Protein AF-A0A0C9ZRQ5-F1 (afdb_monomer)

Structure (mmCIF, N/CA/C/O backbone):
data_AF-A0A0C9ZRQ5-F1
#
_entry.id   AF-A0A0C9ZRQ5-F1
#
loop_
_atom_site.group_PDB
_atom_site.id
_atom_site.type_symbol
_atom_site.label_atom_id
_atom_site.label_alt_id
_atom_site.label_comp_id
_atom_site.label_asym_id
_atom_site.label_entity_id
_atom_site.label_seq_id
_atom_site.pdbx_PDB_ins_code
_atom_site.Cartn_x
_atom_site.Cartn_y
_atom_site.Cartn_z
_atom_site.occupancy
_atom_site.B_iso_or_equiv
_atom_site.auth_seq_id
_atom_site.auth_comp_id
_atom_site.auth_asym_id
_atom_site.auth_atom_id
_atom_site.pdbx_PDB_model_num
ATOM 1 N N . GLU A 1 1 ? -41.579 -5.085 24.859 1.00 66.56 1 GLU A N 1
ATOM 2 C CA . GLU A 1 1 ? -40.722 -4.970 26.060 1.00 66.56 1 GLU A CA 1
ATOM 3 C C . GLU A 1 1 ? -39.412 -5.736 25.917 1.00 66.56 1 GLU A C 1
ATOM 5 O O . GLU A 1 1 ? -38.384 -5.080 25.943 1.00 66.56 1 GLU A O 1
ATOM 10 N N . LEU A 1 2 ? -39.428 -7.040 25.609 1.00 80.62 2 LEU A N 1
ATOM 11 C CA . LEU A 1 2 ? -38.214 -7.874 25.471 1.00 80.62 2 LEU A CA 1
ATOM 12 C C . LEU A 1 2 ? -37.109 -7.307 24.556 1.00 80.62 2 LEU A C 1
ATOM 14 O O . LEU A 1 2 ? -35.935 -7.373 24.897 1.00 80.62 2 LEU A O 1
ATOM 18 N N . ILE A 1 3 ? -37.466 -6.707 23.413 1.00 82.25 3 ILE A N 1
ATOM 19 C CA . ILE A 1 3 ? -36.484 -6.096 22.498 1.00 82.25 3 ILE A CA 1
ATOM 20 C C . ILE A 1 3 ? -35.810 -4.875 23.141 1.00 82.25 3 ILE A C 1
ATOM 22 O O . ILE A 1 3 ? -34.597 -4.731 23.061 1.00 82.25 3 ILE A O 1
ATOM 26 N N . LEU A 1 4 ? -36.576 -4.001 23.799 1.00 85.06 4 LEU A N 1
ATOM 27 C CA . LEU A 1 4 ? -36.030 -2.792 24.427 1.00 85.06 4 LEU A CA 1
ATOM 28 C C . LEU A 1 4 ? -35.112 -3.134 25.602 1.00 85.06 4 LEU A C 1
ATOM 30 O O . LEU A 1 4 ? -34.125 -2.441 25.824 1.00 85.06 4 LEU A O 1
ATOM 34 N N . GLU A 1 5 ? -35.436 -4.195 26.334 1.00 90.06 5 GLU A N 1
ATOM 35 C CA . GLU A 1 5 ? -34.638 -4.698 27.449 1.00 90.06 5 GLU A CA 1
ATOM 36 C C . GLU A 1 5 ? -33.328 -5.323 26.950 1.00 90.06 5 GLU A C 1
ATOM 38 O O . GLU A 1 5 ? -32.257 -4.918 27.397 1.00 90.06 5 GLU A O 1
ATOM 43 N N . ALA A 1 6 ? -33.394 -6.161 25.907 1.00 85.81 6 ALA A N 1
ATOM 44 C CA . ALA A 1 6 ? -32.213 -6.707 25.236 1.00 85.81 6 ALA A CA 1
ATOM 45 C C . ALA A 1 6 ? -31.284 -5.609 24.683 1.00 85.81 6 ALA A C 1
ATOM 47 O O . ALA A 1 6 ? -30.071 -5.665 24.874 1.00 85.81 6 ALA A O 1
ATOM 48 N N . TRP A 1 7 ? -31.840 -4.571 24.049 1.00 86.12 7 TRP A N 1
ATOM 49 C CA . TRP A 1 7 ? -31.060 -3.419 23.581 1.00 86.12 7 TRP A CA 1
ATOM 50 C C . TRP A 1 7 ? -30.435 -2.629 24.732 1.00 86.12 7 TRP A C 1
ATOM 52 O O . TRP A 1 7 ? -29.298 -2.172 24.622 1.00 86.12 7 TRP A O 1
ATOM 62 N N . ARG A 1 8 ? -31.156 -2.455 25.844 1.00 84.62 8 ARG A N 1
ATOM 63 C CA . ARG A 1 8 ? -30.655 -1.726 27.014 1.00 84.62 8 ARG A CA 1
ATOM 64 C C . ARG A 1 8 ? -29.496 -2.475 27.677 1.00 84.62 8 ARG A C 1
ATOM 66 O O . ARG A 1 8 ? -28.509 -1.837 28.040 1.00 84.62 8 ARG A O 1
ATOM 73 N N . ASP A 1 9 ? -29.581 -3.799 27.772 1.00 86.19 9 ASP A N 1
ATOM 74 C CA . ASP A 1 9 ? -28.480 -4.640 28.245 1.00 86.19 9 ASP A CA 1
ATOM 75 C C . ASP A 1 9 ? -27.285 -4.624 27.292 1.00 86.19 9 ASP A C 1
ATOM 77 O O . ASP A 1 9 ? -26.154 -4.440 27.746 1.00 86.19 9 ASP A O 1
ATOM 81 N N . TYR A 1 10 ? -27.525 -4.711 25.982 1.00 80.44 10 TYR A N 1
ATOM 82 C CA . TYR A 1 10 ? -26.474 -4.591 24.971 1.00 80.44 10 TYR A CA 1
ATOM 83 C C . TYR A 1 10 ? -25.722 -3.259 25.089 1.00 80.44 10 TYR A C 1
ATOM 85 O O . TYR A 1 10 ? -24.499 -3.250 25.197 1.00 80.44 10 TYR A O 1
ATOM 93 N N . PHE A 1 11 ? -26.434 -2.128 25.159 1.00 77.94 11 PHE A N 1
ATOM 94 C CA . PHE A 1 11 ? -25.800 -0.813 25.305 1.00 77.94 11 PHE A CA 1
ATOM 95 C C . PHE A 1 11 ? -25.091 -0.626 26.648 1.00 77.94 11 PHE A C 1
ATOM 97 O O . PHE A 1 11 ? -24.111 0.115 26.714 1.00 77.94 11 PHE A O 1
ATOM 104 N N . ARG A 1 12 ? -25.557 -1.272 27.723 1.00 81.56 12 ARG A N 1
ATOM 105 C CA . ARG A 1 12 ? -24.873 -1.245 29.023 1.00 81.56 12 ARG A CA 1
ATOM 106 C C . ARG A 1 12 ? -23.519 -1.948 28.945 1.00 81.56 12 ARG A C 1
ATOM 108 O O . ARG A 1 12 ? -22.540 -1.378 29.417 1.00 81.56 12 ARG A O 1
ATOM 115 N N . ILE A 1 13 ? -23.478 -3.135 28.339 1.00 78.12 13 ILE A N 1
ATOM 116 C CA . ILE A 1 13 ? -22.241 -3.891 28.098 1.00 78.12 13 ILE A CA 1
ATOM 117 C C . ILE A 1 13 ? -21.326 -3.085 27.173 1.00 78.12 13 ILE A C 1
ATOM 119 O O . ILE A 1 13 ? -20.204 -2.773 27.550 1.00 78.12 13 ILE A O 1
ATOM 123 N N . LEU A 1 14 ? -21.853 -2.607 26.043 1.00 70.94 14 LEU A N 1
ATOM 124 C CA . LEU A 1 14 ? -21.102 -1.802 25.081 1.00 70.94 14 LEU A CA 1
ATOM 125 C C . LEU A 1 14 ? -20.505 -0.536 25.715 1.00 70.94 14 LEU A C 1
ATOM 127 O O . LEU A 1 14 ? -19.381 -0.164 25.410 1.00 70.94 14 LEU A O 1
ATOM 131 N N . LYS A 1 15 ? -21.225 0.135 26.622 1.00 75.12 15 LYS A N 1
ATOM 132 C CA . LYS A 1 15 ? -20.710 1.315 27.334 1.00 75.12 15 LYS A CA 1
ATOM 133 C C . LYS A 1 15 ? -19.571 0.970 28.298 1.00 75.12 15 LYS A C 1
ATOM 135 O O . LYS A 1 15 ? -18.697 1.808 28.501 1.00 75.12 15 LYS A O 1
ATOM 140 N N . GLN A 1 16 ? -19.600 -0.213 28.911 1.00 71.81 16 GLN A N 1
ATOM 141 C CA . GLN A 1 16 ? -18.498 -0.700 29.744 1.00 71.81 16 GLN A CA 1
ATOM 142 C C . GLN A 1 16 ? -17.292 -1.081 28.881 1.00 71.81 16 GLN A C 1
ATOM 144 O O . GLN A 1 16 ? -16.184 -0.653 29.187 1.00 71.81 16 GLN A O 1
ATOM 149 N N . ASP A 1 17 ? -17.520 -1.784 27.773 1.00 67.69 17 ASP A N 1
ATOM 150 C CA . ASP A 1 17 ? -16.466 -2.192 26.839 1.00 67.69 17 ASP A CA 1
ATOM 151 C C . ASP A 1 17 ? -15.799 -0.977 26.166 1.00 67.69 17 ASP A C 1
ATOM 153 O O . ASP A 1 17 ? -14.586 -0.937 25.998 1.00 67.69 17 ASP A O 1
ATOM 157 N N . LEU A 1 18 ? -16.569 0.072 25.858 1.00 70.31 18 LEU A N 1
ATOM 158 C CA . LEU A 1 18 ? -16.079 1.316 25.252 1.00 70.31 18 LEU A CA 1
ATOM 159 C C . LEU A 1 18 ? -15.652 2.383 26.274 1.00 70.31 18 LEU A C 1
ATOM 161 O O . LEU A 1 18 ? -15.434 3.532 25.886 1.00 70.31 18 LEU A O 1
ATOM 165 N N . ALA A 1 19 ? -15.540 2.055 27.565 1.00 75.19 19 ALA A N 1
ATOM 166 C CA . ALA A 1 19 ? -15.279 3.048 28.614 1.00 75.19 19 ALA A CA 1
ATOM 167 C C . ALA A 1 19 ? -13.954 3.809 28.417 1.00 75.19 19 ALA A C 1
ATOM 169 O O . ALA A 1 19 ? -13.851 4.974 28.798 1.00 75.19 19 ALA A O 1
ATOM 170 N N . VAL A 1 20 ? -12.960 3.154 27.812 1.00 84.12 20 VAL A N 1
ATOM 171 C CA . VAL A 1 20 ? -11.629 3.723 27.541 1.00 84.12 20 VAL A CA 1
ATOM 172 C C . VAL A 1 20 ? -11.527 4.260 26.107 1.00 84.12 20 VAL A C 1
ATOM 174 O O . VAL A 1 20 ? -10.811 5.228 25.856 1.00 84.12 20 VAL A O 1
ATOM 177 N N . GLY A 1 21 ? -12.293 3.685 25.176 1.00 87.94 21 GLY A N 1
ATOM 178 C CA . GLY A 1 21 ? -12.279 4.053 23.763 1.00 87.94 21 GLY A CA 1
ATOM 179 C C . GLY A 1 21 ? -11.066 3.511 23.001 1.00 87.94 21 GLY A C 1
ATOM 180 O O . GLY A 1 21 ? -10.373 2.608 23.461 1.00 87.94 21 GLY A O 1
ATOM 181 N N . HIS A 1 22 ? -10.838 4.060 21.807 1.00 91.12 22 HIS A N 1
ATOM 182 C CA . HIS A 1 22 ? -9.789 3.625 20.884 1.00 91.12 22 HIS A CA 1
ATOM 183 C C . HIS A 1 22 ? -8.686 4.679 20.774 1.00 91.12 22 HIS A C 1
ATOM 185 O O . HIS A 1 22 ? -8.964 5.880 20.767 1.00 91.12 22 HIS A O 1
ATOM 191 N N . PHE A 1 23 ? -7.446 4.228 20.610 1.00 91.94 23 PHE A N 1
ATOM 192 C CA . PHE A 1 23 ? -6.276 5.080 20.428 1.00 91.94 23 PHE A CA 1
ATOM 193 C C . PHE A 1 23 ? -5.715 4.880 19.029 1.00 91.94 23 PHE A C 1
ATOM 195 O O . PHE A 1 23 ? -5.414 3.758 18.634 1.00 91.94 23 PHE A O 1
ATOM 202 N N . THR A 1 24 ? -5.555 5.967 18.275 1.00 91.31 24 THR A N 1
ATOM 203 C CA . THR A 1 24 ? -4.794 5.928 17.022 1.00 91.31 24 THR A CA 1
ATOM 204 C C . THR A 1 24 ? -3.331 6.213 17.317 1.00 91.31 24 THR A C 1
ATOM 206 O O . THR A 1 24 ? -3.010 7.258 17.881 1.00 91.31 24 THR A O 1
ATOM 209 N N . MET A 1 25 ? -2.446 5.290 16.952 1.00 91.44 25 MET A N 1
ATOM 210 C CA . MET A 1 25 ? -1.010 5.386 17.226 1.00 91.44 25 MET A CA 1
ATOM 211 C C . MET A 1 25 ? -0.209 4.897 16.021 1.00 91.44 25 MET A C 1
ATOM 213 O O . MET A 1 25 ? -0.712 4.117 15.212 1.00 91.44 25 MET A O 1
ATOM 217 N N . ASP A 1 26 ? 1.041 5.344 15.888 1.00 89.94 26 ASP A N 1
ATOM 218 C CA . ASP A 1 26 ? 1.958 4.675 14.965 1.00 89.94 26 ASP A CA 1
ATOM 219 C C . ASP A 1 26 ? 2.231 3.231 15.433 1.00 89.94 26 ASP A C 1
ATOM 221 O O . ASP A 1 26 ? 1.990 2.870 16.592 1.00 89.94 26 ASP A O 1
ATOM 225 N N . ASN A 1 27 ? 2.725 2.393 14.521 1.00 86.62 27 ASN A N 1
ATOM 226 C CA . ASN A 1 27 ? 2.842 0.953 14.752 1.00 86.62 27 ASN A CA 1
ATOM 227 C C . ASN A 1 27 ? 4.188 0.579 15.388 1.00 86.62 27 ASN A C 1
ATOM 229 O O . ASN A 1 27 ? 4.634 -0.565 15.275 1.00 86.62 27 ASN A O 1
ATOM 233 N N . ALA A 1 28 ? 4.859 1.529 16.042 1.00 89.44 28 ALA A N 1
ATOM 234 C CA . ALA A 1 28 ? 6.106 1.260 16.728 1.00 89.44 28 ALA A CA 1
ATOM 235 C C . ALA A 1 28 ? 5.894 0.322 17.928 1.00 89.44 28 ALA A C 1
ATOM 237 O O . ALA A 1 28 ? 4.883 0.355 18.635 1.00 89.44 28 ALA A O 1
ATOM 238 N N . ALA A 1 29 ? 6.898 -0.516 18.193 1.00 90.62 29 ALA A N 1
ATOM 239 C CA . ALA A 1 29 ? 6.826 -1.540 19.233 1.00 90.62 29 ALA A CA 1
ATOM 240 C C . ALA A 1 29 ? 6.599 -0.966 20.645 1.00 90.62 29 ALA A C 1
ATOM 242 O O . ALA A 1 29 ? 5.985 -1.622 21.487 1.00 90.62 29 ALA A O 1
ATOM 243 N N . ASN A 1 30 ? 7.063 0.260 20.912 1.00 93.50 30 ASN A N 1
ATOM 244 C CA . ASN A 1 30 ? 6.834 0.954 22.180 1.00 93.50 30 ASN A CA 1
ATOM 245 C C . ASN A 1 30 ? 5.358 1.338 22.382 1.00 93.50 30 ASN A C 1
ATOM 247 O O . ASN A 1 30 ? 4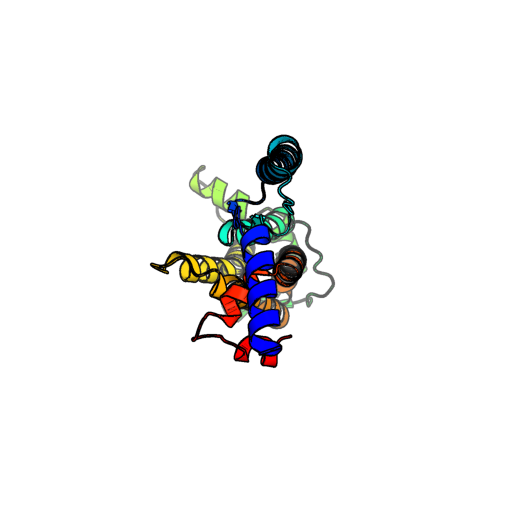.879 1.264 23.512 1.00 93.50 30 ASN A O 1
ATOM 251 N N . ASN A 1 31 ? 4.621 1.680 21.322 1.00 93.69 31 ASN A N 1
ATOM 252 C CA . ASN A 1 31 ? 3.186 1.957 21.395 1.00 93.69 31 ASN A CA 1
ATOM 253 C C . ASN A 1 31 ? 2.408 0.673 21.685 1.00 93.69 31 ASN A C 1
ATOM 255 O O . ASN A 1 31 ? 1.605 0.642 22.614 1.00 93.69 31 ASN A O 1
ATOM 259 N N . THR A 1 32 ? 2.749 -0.428 21.010 1.00 92.25 32 THR A N 1
ATOM 260 C CA . THR A 1 32 ? 2.186 -1.753 21.314 1.00 92.25 32 THR A CA 1
ATOM 261 C C . THR A 1 32 ? 2.480 -2.186 22.756 1.00 92.25 32 THR A C 1
ATOM 263 O O . THR A 1 32 ? 1.609 -2.718 23.445 1.00 92.25 32 THR A O 1
ATOM 266 N N . ALA A 1 33 ? 3.698 -1.947 23.252 1.00 95.81 33 ALA A N 1
ATOM 267 C CA . ALA A 1 33 ? 4.051 -2.223 24.646 1.00 95.81 33 ALA A CA 1
ATOM 268 C C . ALA A 1 33 ? 3.267 -1.333 25.626 1.00 95.81 33 ALA A C 1
ATOM 270 O O . ALA A 1 33 ? 2.820 -1.812 26.668 1.00 95.81 33 ALA A O 1
ATOM 271 N N . SER A 1 34 ? 3.054 -0.064 25.271 1.00 95.94 34 SER A N 1
ATOM 272 C CA . SER A 1 34 ? 2.274 0.885 26.070 1.00 95.94 34 SER A CA 1
ATOM 273 C C . SER A 1 34 ? 0.805 0.468 26.170 1.00 95.94 34 SER A C 1
ATOM 275 O O . SER A 1 34 ? 0.254 0.487 27.265 1.00 95.94 34 SER A O 1
ATOM 277 N N . MET A 1 35 ? 0.195 -0.002 25.076 1.00 95.62 35 MET A N 1
ATOM 278 C CA . MET A 1 35 ? -1.186 -0.507 25.072 1.00 95.62 35 MET A CA 1
ATOM 279 C C . MET A 1 35 ? -1.349 -1.756 25.944 1.00 95.62 35 MET A C 1
ATOM 281 O O . MET A 1 35 ? -2.305 -1.854 26.712 1.00 95.62 35 MET A O 1
ATOM 285 N N . LYS A 1 36 ? -0.381 -2.682 25.908 1.00 96.44 36 LYS A N 1
ATOM 286 C CA . LYS A 1 36 ? -0.357 -3.842 26.819 1.00 96.44 36 LYS A CA 1
ATOM 287 C C . LYS A 1 36 ? -0.238 -3.411 28.277 1.00 96.44 36 LYS A C 1
ATOM 289 O O . LYS A 1 36 ? -0.981 -3.897 29.122 1.00 96.44 36 LYS A O 1
ATOM 294 N N . LYS A 1 37 ? 0.646 -2.454 28.571 1.00 96.69 37 LYS A N 1
ATOM 295 C CA . LYS A 1 37 ? 0.798 -1.938 29.933 1.00 96.69 37 LYS A CA 1
ATOM 296 C C . LYS A 1 37 ? -0.472 -1.239 30.424 1.00 96.69 37 LYS A C 1
ATOM 298 O O . LYS A 1 37 ? -0.844 -1.422 31.579 1.00 96.69 37 LYS A O 1
ATOM 303 N N . LEU A 1 38 ? -1.141 -0.483 29.552 1.00 94.94 38 LEU A N 1
ATOM 304 C CA . LEU A 1 38 ? -2.434 0.133 29.840 1.00 94.94 38 LEU A CA 1
ATOM 305 C C . LEU A 1 38 ? -3.486 -0.933 30.171 1.00 94.94 38 LEU A C 1
ATOM 307 O O . LEU A 1 38 ? -4.163 -0.805 31.185 1.00 94.94 38 LEU A O 1
ATOM 311 N N . SER A 1 39 ? -3.566 -2.005 29.376 1.00 95.19 39 SER A N 1
ATOM 312 C CA . SER A 1 39 ? -4.437 -3.156 29.649 1.00 95.19 39 SER A CA 1
ATOM 313 C C . SER A 1 39 ? -4.195 -3.748 31.039 1.00 95.19 39 SER A C 1
ATOM 315 O O . SER A 1 39 ? -5.145 -3.962 31.791 1.00 95.19 39 SER A O 1
ATOM 317 N N . ASP A 1 40 ? -2.932 -3.995 31.394 1.00 96.69 40 ASP A N 1
ATOM 318 C CA . ASP A 1 40 ? -2.570 -4.575 32.691 1.00 96.69 40 ASP A CA 1
ATOM 319 C C . ASP A 1 40 ? -2.983 -3.662 33.852 1.00 96.69 40 ASP A C 1
ATOM 321 O O . ASP A 1 40 ? -3.557 -4.128 34.834 1.00 96.69 40 ASP A O 1
ATOM 325 N N . THR A 1 41 ? -2.712 -2.358 33.738 1.00 95.69 41 THR A N 1
ATOM 326 C CA . THR A 1 41 ? -3.055 -1.364 34.765 1.00 95.69 41 THR A CA 1
ATOM 327 C C . THR A 1 41 ? -4.569 -1.221 34.931 1.00 95.69 41 THR A C 1
ATOM 329 O O . THR A 1 41 ? -5.060 -1.242 36.058 1.00 95.69 41 THR A O 1
ATOM 332 N N . LEU A 1 42 ? -5.324 -1.144 33.832 1.00 93.00 42 LEU A N 1
ATOM 333 C CA . LEU A 1 42 ? -6.788 -1.055 33.862 1.00 93.00 42 LEU A CA 1
ATOM 334 C C . LEU A 1 42 ? -7.426 -2.267 34.545 1.00 93.00 42 LEU A C 1
ATOM 336 O O . LEU A 1 42 ? -8.361 -2.111 35.333 1.00 93.00 42 LEU A O 1
ATOM 340 N N . TRP A 1 43 ? -6.897 -3.462 34.285 1.00 93.31 43 TRP A N 1
ATOM 341 C CA . TRP A 1 43 ? -7.369 -4.672 34.943 1.00 93.31 43 TRP A CA 1
ATOM 342 C C . TRP A 1 43 ? -7.019 -4.685 36.436 1.00 93.31 43 TRP A C 1
ATOM 344 O O . TRP A 1 43 ? -7.882 -4.961 37.265 1.00 93.31 43 TRP A O 1
ATOM 354 N N . GLN A 1 44 ? -5.773 -4.362 36.791 1.00 95.81 44 GLN A N 1
ATOM 355 C CA . GLN A 1 44 ? -5.276 -4.449 38.170 1.00 95.81 44 GLN A CA 1
ATOM 356 C C . GLN A 1 44 ? -5.880 -3.400 39.109 1.00 95.81 44 GLN A C 1
ATOM 358 O O . GLN A 1 44 ? -6.121 -3.701 40.275 1.00 95.81 44 GLN A O 1
ATOM 363 N N . GLU A 1 45 ? -6.097 -2.177 38.627 1.00 94.19 45 GLU A N 1
ATOM 364 C CA . GLU A 1 45 ? -6.506 -1.048 39.473 1.00 94.19 45 GLU A CA 1
ATOM 365 C C . GLU A 1 45 ? -8.010 -0.762 39.406 1.00 94.19 45 GLU A C 1
ATOM 367 O O . GLU A 1 45 ? -8.571 -0.168 40.331 1.00 94.19 45 GLU A O 1
ATOM 372 N N . HIS A 1 46 ? -8.672 -1.171 38.320 1.00 87.94 46 HIS A N 1
ATOM 373 C CA . HIS A 1 46 ? -10.056 -0.786 38.040 1.00 87.94 46 HIS A CA 1
ATOM 374 C C . HIS A 1 46 ? -10.956 -1.942 37.586 1.00 87.94 46 HIS A C 1
ATOM 376 O O . HIS A 1 46 ? -12.138 -1.702 37.349 1.00 87.94 46 HIS A O 1
ATOM 382 N N . GLU A 1 47 ? -10.430 -3.168 37.455 1.00 90.06 47 GLU A N 1
ATOM 383 C CA . GLU A 1 47 ? -11.160 -4.338 36.934 1.00 90.06 47 GLU A CA 1
ATOM 384 C C . GLU A 1 47 ? -11.787 -4.090 35.545 1.00 90.06 47 GLU A C 1
ATOM 386 O O . GLU A 1 47 ? -12.788 -4.699 35.162 1.00 90.06 47 GLU A O 1
ATOM 391 N N . ILE A 1 48 ? -11.190 -3.183 34.762 1.00 87.25 48 ILE A N 1
ATOM 392 C CA . ILE A 1 48 ? -11.648 -2.857 33.411 1.00 87.25 48 ILE A CA 1
ATOM 393 C C . ILE A 1 48 ? -10.965 -3.808 32.434 1.00 87.25 48 ILE A C 1
ATOM 395 O O . ILE A 1 48 ? -9.742 -3.801 32.282 1.00 87.25 48 ILE A O 1
ATOM 399 N N . LYS A 1 49 ? -11.767 -4.624 31.746 1.00 89.56 49 LYS A N 1
ATOM 400 C CA . LYS A 1 49 ? -11.289 -5.438 30.629 1.00 89.56 49 LYS A CA 1
ATOM 401 C C . LYS A 1 49 ? -10.995 -4.524 29.440 1.00 89.56 49 LYS A C 1
ATOM 403 O O . LYS A 1 49 ? -11.855 -3.761 29.018 1.00 89.56 49 LYS A O 1
ATOM 408 N N . PHE A 1 50 ? -9.794 -4.636 28.890 1.00 90.44 50 PHE A N 1
ATOM 409 C CA . PHE A 1 50 ? -9.341 -3.843 27.755 1.00 90.44 50 PHE A CA 1
ATOM 410 C C . PHE A 1 50 ? -8.558 -4.748 26.810 1.00 90.44 50 PHE A C 1
ATOM 412 O O . PHE A 1 50 ? -7.676 -5.477 27.253 1.00 90.44 50 PHE A O 1
ATOM 419 N N . ASP A 1 51 ? -8.902 -4.747 25.525 1.00 91.81 51 ASP A N 1
ATOM 420 C CA . ASP A 1 51 ? -8.137 -5.486 24.519 1.00 91.81 51 ASP A CA 1
ATOM 421 C C . ASP A 1 51 ? -7.127 -4.528 23.868 1.00 91.81 51 ASP A C 1
ATOM 423 O O . ASP A 1 51 ? -7.535 -3.633 23.122 1.00 91.81 51 ASP A O 1
ATOM 427 N N . PRO A 1 52 ? -5.817 -4.676 24.132 1.00 92.25 52 PRO A N 1
ATOM 428 C CA . PRO A 1 52 ? -4.818 -3.732 23.650 1.00 92.25 52 PRO A CA 1
ATOM 429 C C . PRO A 1 52 ? -4.626 -3.763 22.130 1.00 92.25 52 PRO A C 1
ATOM 431 O O . PRO A 1 52 ? -4.030 -2.831 21.603 1.00 92.25 52 PRO A O 1
ATOM 434 N N . ILE A 1 53 ? -5.084 -4.810 21.435 1.00 90.44 53 ILE A N 1
ATOM 435 C CA . ILE A 1 53 ? -5.002 -4.919 19.974 1.00 90.44 53 ILE A CA 1
ATOM 436 C C . ILE A 1 53 ? -6.224 -4.253 19.349 1.00 90.44 53 ILE A C 1
ATOM 438 O O . ILE A 1 53 ? -6.067 -3.384 18.496 1.00 90.44 53 ILE A O 1
ATOM 442 N N . GLU A 1 54 ? -7.425 -4.612 19.807 1.00 90.50 54 GLU A N 1
ATOM 443 C CA . GLU A 1 54 ? -8.684 -4.061 19.284 1.00 90.50 54 GLU A CA 1
ATOM 444 C C . GLU A 1 54 ? -8.752 -2.535 19.438 1.00 90.50 54 GLU A C 1
ATOM 446 O O . GLU A 1 54 ? -9.210 -1.819 18.550 1.00 90.50 54 GLU A O 1
ATOM 451 N N . HIS A 1 55 ? -8.231 -2.020 20.553 1.00 90.88 55 HIS A N 1
ATOM 452 C CA . HIS A 1 55 ? -8.301 -0.599 20.882 1.00 90.88 55 HIS A CA 1
ATOM 453 C C . HIS A 1 55 ? -7.092 0.207 20.374 1.00 90.88 55 HIS A C 1
ATOM 455 O O . HIS A 1 55 ? -7.025 1.414 20.621 1.00 90.88 55 HIS A O 1
ATOM 461 N N . GLN A 1 56 ? -6.149 -0.422 19.659 1.00 93.31 56 GLN A N 1
ATOM 462 C CA . GLN A 1 56 ? -5.016 0.242 19.007 1.00 93.31 56 GLN A CA 1
ATOM 463 C C . GLN A 1 56 ? -5.273 0.361 17.501 1.00 93.31 56 GLN A C 1
ATOM 465 O O . GLN A 1 56 ? -4.898 -0.506 16.713 1.00 93.31 56 GLN A O 1
ATOM 470 N N . ILE A 1 57 ? -5.871 1.477 17.088 1.00 93.12 57 ILE A N 1
ATOM 471 C CA . ILE A 1 57 ? -6.073 1.797 15.675 1.00 93.12 57 ILE A CA 1
ATOM 472 C C . ILE A 1 57 ? -4.715 2.135 15.049 1.00 93.12 57 ILE A C 1
ATOM 474 O O . ILE A 1 57 ? -4.086 3.122 15.450 1.00 93.12 57 ILE A O 1
ATOM 478 N N . PRO A 1 58 ? -4.236 1.357 14.065 1.00 92.25 58 PRO A N 1
ATOM 479 C CA . PRO A 1 58 ? -2.956 1.645 13.451 1.00 92.25 58 PRO A CA 1
ATOM 480 C C . PRO A 1 58 ? -3.062 2.900 12.572 1.00 92.25 58 PRO A C 1
ATOM 482 O O . PRO A 1 58 ? -4.032 3.100 11.838 1.00 92.25 58 PRO A O 1
ATOM 485 N N . CYS A 1 59 ? -2.066 3.779 12.664 1.00 92.12 59 CYS A N 1
ATOM 486 C CA . CYS A 1 59 ? -2.053 5.053 11.951 1.00 92.12 59 CYS A CA 1
ATOM 487 C C . CYS A 1 59 ? -1.975 4.837 10.429 1.00 92.12 59 CYS A C 1
ATOM 489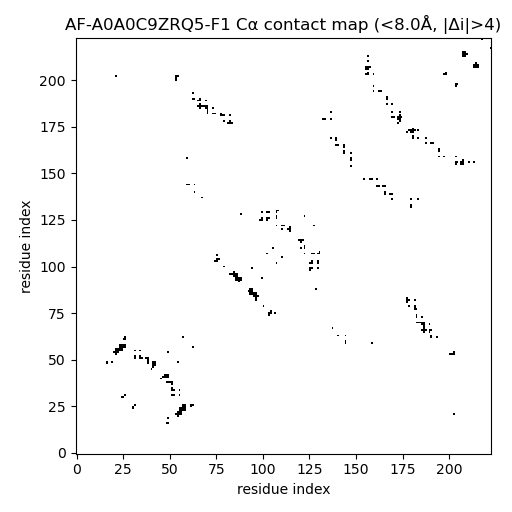 O O . CYS A 1 59 ? -0.993 4.293 9.924 1.00 92.12 59 CYS A O 1
ATOM 491 N N . PHE A 1 60 ? -2.981 5.307 9.682 1.00 91.75 60 PHE A N 1
ATOM 492 C CA . PHE A 1 60 ? -3.098 5.059 8.238 1.00 91.75 60 PHE A CA 1
ATOM 493 C C . PHE A 1 60 ? -1.863 5.497 7.419 1.00 91.75 60 PHE A C 1
ATOM 495 O O . PHE A 1 60 ? -1.300 4.650 6.719 1.00 91.75 60 PHE A O 1
ATOM 502 N N . PRO A 1 61 ? -1.353 6.746 7.531 1.00 91.62 61 PRO A N 1
ATOM 503 C CA . PRO A 1 61 ? -0.110 7.131 6.854 1.00 91.62 61 PRO A CA 1
ATOM 504 C C . PRO A 1 61 ? 1.085 6.253 7.238 1.00 91.62 61 PRO A C 1
ATOM 506 O O . PRO A 1 61 ? 1.944 5.969 6.408 1.00 91.62 61 PRO A O 1
ATOM 509 N N . HIS A 1 62 ? 1.139 5.791 8.489 1.00 93.00 62 HIS A N 1
ATOM 510 C CA . HIS A 1 62 ? 2.230 4.946 8.956 1.00 93.00 62 HIS A CA 1
ATOM 511 C C . HIS A 1 62 ? 2.177 3.547 8.327 1.00 93.00 62 HIS A C 1
ATOM 513 O O . HIS A 1 62 ? 3.213 3.026 7.927 1.00 93.00 62 HIS A O 1
ATOM 519 N N . ILE A 1 63 ? 0.986 2.967 8.160 1.00 94.56 63 ILE A N 1
ATOM 520 C CA . ILE A 1 63 ? 0.800 1.693 7.451 1.00 94.56 63 ILE A CA 1
ATOM 521 C C . ILE A 1 63 ? 1.253 1.809 5.990 1.00 94.56 63 ILE A C 1
ATOM 523 O O . ILE A 1 63 ? 2.000 0.953 5.512 1.00 94.56 63 ILE A O 1
ATOM 527 N N . LEU A 1 64 ? 0.850 2.875 5.286 1.00 95.31 64 LEU A N 1
ATOM 528 C CA . LEU A 1 64 ? 1.302 3.123 3.911 1.00 95.31 64 LEU A CA 1
ATOM 529 C C . LEU A 1 64 ? 2.824 3.260 3.844 1.00 95.31 64 LEU A C 1
ATOM 531 O O . LEU A 1 64 ? 3.465 2.632 3.003 1.00 95.31 64 LEU A O 1
ATOM 535 N N . ASN A 1 65 ? 3.411 4.019 4.769 1.00 95.12 65 ASN A N 1
ATOM 536 C CA . ASN A 1 65 ? 4.856 4.172 4.869 1.00 95.12 65 ASN A CA 1
ATOM 537 C C . ASN A 1 65 ? 5.568 2.835 5.135 1.00 95.12 65 ASN A C 1
ATOM 539 O O . ASN A 1 65 ? 6.630 2.593 4.570 1.00 95.12 65 ASN A O 1
ATOM 543 N N . ILE A 1 66 ? 5.002 1.939 5.948 1.00 95.69 66 ILE A N 1
ATOM 544 C CA . ILE A 1 66 ? 5.557 0.591 6.143 1.00 95.69 66 ILE A CA 1
ATOM 545 C C . ILE A 1 66 ? 5.551 -0.186 4.819 1.00 95.69 66 ILE A C 1
ATOM 547 O O . ILE A 1 66 ? 6.584 -0.730 4.435 1.00 95.69 66 ILE A O 1
ATOM 551 N N . CYS A 1 67 ? 4.436 -0.186 4.081 1.00 97.44 67 CYS A N 1
ATOM 552 C CA . CYS A 1 67 ? 4.348 -0.872 2.786 1.00 97.44 67 CYS A CA 1
ATOM 553 C C . CYS A 1 67 ? 5.374 -0.321 1.779 1.00 97.44 67 CYS A C 1
ATOM 555 O O . CYS A 1 67 ? 6.049 -1.088 1.096 1.00 97.44 67 CYS A O 1
ATOM 557 N N . ILE A 1 68 ? 5.543 1.004 1.732 1.00 97.06 68 ILE A N 1
ATOM 558 C CA . ILE A 1 68 ? 6.550 1.673 0.896 1.00 97.06 68 ILE A CA 1
ATOM 559 C C . ILE A 1 68 ? 7.969 1.269 1.305 1.00 97.06 68 ILE A C 1
ATOM 561 O O . ILE A 1 68 ? 8.779 0.949 0.442 1.00 97.06 68 ILE A O 1
ATOM 565 N N . ASN A 1 69 ? 8.285 1.248 2.601 1.00 96.19 69 ASN A N 1
ATOM 566 C CA . ASN A 1 69 ? 9.618 0.852 3.057 1.00 96.19 69 ASN A CA 1
ATOM 567 C C . ASN A 1 69 ? 9.936 -0.600 2.690 1.00 96.19 69 ASN A C 1
ATOM 569 O O . ASN A 1 69 ? 11.064 -0.885 2.307 1.00 96.19 69 ASN A O 1
ATOM 573 N N . HIS A 1 70 ? 8.955 -1.504 2.721 1.00 96.50 70 HIS A N 1
ATOM 574 C CA . HIS A 1 70 ? 9.154 -2.865 2.223 1.00 96.50 70 HIS A CA 1
ATOM 575 C C . HIS A 1 70 ? 9.536 -2.884 0.739 1.00 96.50 70 HIS A C 1
ATOM 577 O O . HIS A 1 70 ? 10.463 -3.602 0.373 1.00 96.50 70 HIS A O 1
ATOM 583 N N . ILE A 1 71 ? 8.897 -2.061 -0.098 1.00 96.94 71 ILE A N 1
ATOM 584 C CA . ILE A 1 71 ? 9.282 -1.899 -1.510 1.00 96.94 71 ILE A CA 1
ATOM 585 C C . ILE A 1 71 ? 10.718 -1.369 -1.602 1.00 96.94 71 ILE A C 1
ATOM 587 O O . ILE A 1 71 ? 11.581 -2.007 -2.196 1.00 96.94 71 ILE A O 1
ATOM 591 N N . LEU A 1 72 ? 11.014 -0.240 -0.955 1.00 96.38 72 LEU A N 1
ATOM 592 C CA . LEU A 1 72 ? 12.318 0.425 -1.055 1.00 96.38 72 LEU A CA 1
ATOM 593 C C . LEU A 1 72 ? 13.478 -0.394 -0.468 1.00 96.38 72 LEU A C 1
ATOM 595 O O . LEU A 1 72 ? 14.610 -0.256 -0.917 1.00 96.38 72 LEU A O 1
ATOM 599 N N . CYS A 1 73 ? 13.230 -1.264 0.509 1.00 95.44 73 CYS A N 1
ATOM 600 C CA . CYS A 1 73 ? 14.258 -2.157 1.045 1.00 95.44 73 CYS A CA 1
ATOM 601 C C . CYS A 1 73 ? 14.498 -3.398 0.172 1.00 95.44 73 CYS A C 1
ATOM 603 O O . CYS A 1 73 ? 15.533 -4.046 0.321 1.00 95.44 73 CYS A O 1
ATOM 605 N N . THR A 1 74 ? 13.563 -3.757 -0.712 1.00 95.19 74 THR A N 1
ATOM 606 C CA . THR A 1 74 ? 13.613 -5.019 -1.472 1.00 95.19 74 THR A CA 1
ATOM 607 C C . THR A 1 74 ? 13.733 -4.836 -2.981 1.00 95.19 74 THR A C 1
ATOM 609 O O . THR A 1 74 ? 14.115 -5.790 -3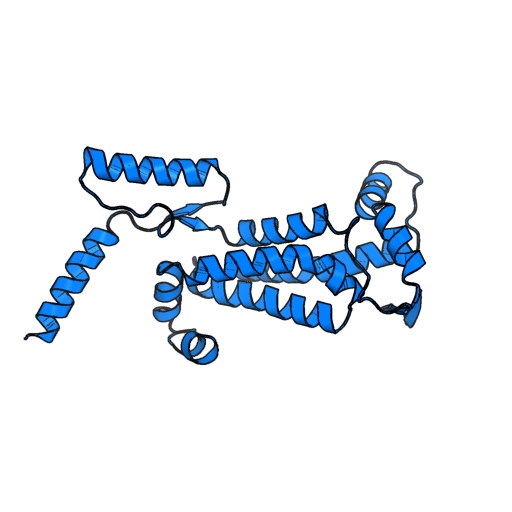.656 1.00 95.19 74 THR A O 1
ATOM 612 N N . TYR A 1 75 ? 13.485 -3.638 -3.523 1.00 95.62 75 TYR A N 1
ATOM 613 C CA . TYR A 1 75 ? 13.432 -3.411 -4.973 1.00 95.62 75 TYR A CA 1
ATOM 614 C C . TYR A 1 75 ? 14.717 -3.840 -5.702 1.00 95.62 75 TYR A C 1
ATOM 616 O O . TYR A 1 75 ? 14.639 -4.428 -6.775 1.00 95.62 75 TYR A O 1
ATOM 624 N N . MET A 1 76 ? 15.890 -3.644 -5.083 1.00 95.31 76 MET A N 1
ATOM 625 C CA . MET A 1 76 ? 17.185 -4.063 -5.643 1.00 95.31 76 MET A CA 1
ATOM 626 C C . MET A 1 76 ? 17.365 -5.581 -5.746 1.00 95.31 76 MET A C 1
ATOM 628 O O . MET A 1 76 ? 18.152 -6.060 -6.552 1.00 95.31 76 MET A O 1
ATOM 632 N N . ASN A 1 77 ? 16.653 -6.338 -4.911 1.00 93.75 77 ASN A N 1
ATOM 633 C CA . ASN A 1 77 ? 16.776 -7.794 -4.784 1.00 93.75 77 ASN A CA 1
ATOM 634 C C . ASN A 1 77 ? 15.481 -8.510 -5.187 1.00 93.75 77 ASN A C 1
ATOM 636 O O . ASN A 1 77 ? 15.215 -9.631 -4.757 1.00 93.75 77 ASN A O 1
ATOM 640 N N . THR A 1 78 ? 14.638 -7.824 -5.949 1.00 92.38 78 THR A N 1
ATOM 641 C CA . THR A 1 78 ? 13.343 -8.330 -6.379 1.00 92.38 78 THR A CA 1
ATOM 642 C C . THR A 1 78 ? 13.505 -9.443 -7.412 1.00 92.38 78 THR A C 1
ATOM 644 O O . THR A 1 78 ? 14.401 -9.401 -8.253 1.00 92.38 78 THR A O 1
ATOM 647 N N . ASP A 1 79 ? 12.612 -10.432 -7.368 1.00 93.31 79 ASP A N 1
ATOM 648 C CA . ASP A 1 79 ? 12.558 -11.484 -8.376 1.00 93.31 79 ASP A CA 1
ATOM 649 C C . ASP A 1 79 ? 11.809 -11.010 -9.628 1.00 93.31 79 ASP A C 1
ATOM 651 O O . ASP A 1 79 ? 10.630 -10.655 -9.581 1.00 93.31 79 ASP A O 1
ATOM 655 N N . PHE A 1 80 ? 12.504 -11.035 -10.763 1.00 95.56 80 PHE A N 1
ATOM 656 C CA . PHE A 1 80 ? 11.956 -10.685 -12.068 1.00 95.56 80 PHE A CA 1
ATOM 657 C C . PHE A 1 80 ? 11.587 -11.918 -12.904 1.00 95.56 80 PHE A C 1
ATOM 659 O O . PHE A 1 80 ? 11.316 -11.755 -14.090 1.00 95.56 80 PHE A O 1
ATOM 666 N N . ALA A 1 81 ? 11.593 -13.146 -12.371 1.00 94.31 81 ALA A N 1
ATOM 667 C CA . ALA A 1 81 ? 11.367 -14.383 -13.132 1.00 94.31 81 ALA A CA 1
ATOM 668 C C . ALA A 1 81 ? 10.150 -14.310 -14.074 1.00 94.31 81 ALA A C 1
ATOM 670 O O . ALA A 1 81 ? 10.298 -14.578 -15.268 1.00 94.31 81 ALA A O 1
ATOM 671 N N . ASP A 1 82 ? 9.015 -13.820 -13.572 1.00 93.31 82 ASP A N 1
ATOM 672 C CA . ASP A 1 82 ? 7.746 -13.723 -14.309 1.00 93.31 82 ASP A CA 1
ATOM 673 C C . ASP A 1 82 ? 7.638 -12.499 -15.241 1.00 93.31 82 ASP A C 1
ATOM 675 O O . ASP A 1 82 ? 6.637 -12.313 -15.937 1.00 93.31 82 ASP A O 1
ATOM 679 N N . VAL A 1 83 ? 8.666 -11.648 -15.288 1.00 96.25 83 VAL A N 1
ATOM 680 C CA . VAL A 1 83 ? 8.705 -10.468 -16.162 1.00 96.25 83 VAL A CA 1
ATOM 681 C C . VAL A 1 83 ? 9.165 -10.872 -17.572 1.00 96.25 83 VAL A C 1
ATOM 683 O O . VAL A 1 83 ? 10.173 -11.584 -17.695 1.00 96.25 83 VAL A O 1
ATOM 686 N N . PRO A 1 84 ? 8.478 -10.416 -18.645 1.00 96.62 84 PRO A N 1
ATOM 687 C CA . PRO A 1 84 ? 8.892 -10.652 -20.029 1.00 96.62 84 PRO A CA 1
ATOM 688 C C . PRO A 1 84 ? 10.335 -10.216 -20.306 1.00 96.62 84 PRO A C 1
ATOM 690 O O . PRO A 1 84 ? 10.843 -9.290 -19.679 1.00 96.62 84 PRO A O 1
ATOM 693 N N . SER A 1 85 ? 10.997 -10.851 -21.279 1.00 97.06 85 SER A N 1
ATOM 694 C CA . SER A 1 85 ? 12.386 -10.521 -21.640 1.00 97.06 85 SER A CA 1
ATOM 695 C C . SER A 1 85 ? 12.552 -9.098 -22.176 1.00 97.06 85 SER A C 1
ATOM 697 O O . SER A 1 85 ? 13.635 -8.527 -22.060 1.00 97.06 85 SER A O 1
ATOM 699 N N . THR A 1 86 ? 11.494 -8.532 -22.757 1.00 96.88 86 THR A N 1
ATOM 700 C CA . THR A 1 86 ? 11.447 -7.141 -23.203 1.00 96.88 86 THR A CA 1
ATOM 701 C C . THR A 1 86 ? 10.070 -6.526 -22.976 1.00 96.88 86 THR A C 1
ATOM 703 O O . THR A 1 86 ? 9.057 -7.228 -22.935 1.00 96.88 86 THR A O 1
ATOM 706 N N . TRP A 1 87 ? 10.025 -5.203 -22.854 1.00 95.31 87 TRP A N 1
ATOM 707 C CA . TRP A 1 87 ? 8.793 -4.410 -22.864 1.00 95.31 87 TRP A CA 1
ATOM 708 C C . TRP A 1 87 ? 9.036 -3.063 -23.541 1.00 95.31 87 TRP A C 1
ATOM 710 O O . TRP A 1 87 ? 10.160 -2.743 -23.917 1.00 95.31 87 TRP A O 1
ATOM 720 N N . THR A 1 88 ? 7.975 -2.287 -23.731 1.00 93.56 88 THR A N 1
ATOM 721 C CA . THR A 1 88 ? 8.062 -0.934 -24.285 1.00 93.56 88 THR A CA 1
ATOM 722 C C . THR A 1 88 ? 7.817 0.076 -23.172 1.00 93.56 88 THR A C 1
ATOM 724 O O . THR A 1 88 ? 6.815 -0.050 -22.465 1.00 93.56 88 THR A O 1
ATOM 727 N N . ASN A 1 89 ? 8.718 1.045 -23.000 1.00 89.94 89 ASN A N 1
ATOM 728 C CA . ASN A 1 89 ? 8.547 2.110 -22.010 1.00 89.94 89 ASN A CA 1
ATOM 729 C C . ASN A 1 89 ? 7.549 3.184 -22.480 1.00 89.94 89 ASN A C 1
ATOM 731 O O . ASN A 1 89 ? 7.022 3.147 -23.597 1.00 89.94 89 ASN A O 1
ATOM 735 N N . ALA A 1 90 ? 7.308 4.183 -21.629 1.00 85.62 90 ALA A N 1
ATOM 736 C CA . ALA A 1 90 ? 6.402 5.292 -21.929 1.00 85.62 90 ALA A CA 1
ATOM 737 C C . ALA A 1 90 ? 6.826 6.137 -23.151 1.00 85.62 90 ALA A C 1
ATOM 739 O O . ALA A 1 90 ? 5.987 6.822 -23.739 1.00 85.62 90 ALA A O 1
ATOM 740 N N . LEU A 1 91 ? 8.103 6.087 -23.544 1.00 87.38 91 LEU A N 1
ATOM 741 C CA . LEU A 1 91 ? 8.655 6.795 -24.703 1.00 87.38 91 LEU A CA 1
ATOM 742 C C . LEU A 1 91 ? 8.595 5.972 -26.000 1.00 87.38 91 LEU A C 1
ATOM 744 O O . LEU A 1 91 ? 8.949 6.480 -27.064 1.00 87.38 91 LEU A O 1
ATOM 748 N N . GLY A 1 92 ? 8.113 4.727 -25.946 1.00 89.75 92 GLY A N 1
ATOM 749 C CA . GLY A 1 92 ? 8.078 3.831 -27.102 1.00 89.75 92 GLY A CA 1
ATOM 750 C C . GLY A 1 92 ? 9.392 3.082 -27.349 1.00 89.75 92 GLY A C 1
ATOM 751 O O . GLY A 1 92 ? 9.542 2.447 -28.392 1.00 89.75 92 GLY A O 1
ATOM 752 N N . GLU A 1 93 ? 10.338 3.142 -26.415 1.00 91.19 93 GLU A N 1
ATOM 753 C CA . GLU A 1 93 ? 11.640 2.483 -26.498 1.00 91.19 93 GLU A CA 1
ATOM 754 C C . GLU A 1 93 ? 11.543 1.041 -25.995 1.00 91.19 93 GLU A C 1
ATOM 756 O O . GLU A 1 93 ? 10.779 0.729 -25.078 1.00 91.19 93 GLU A O 1
ATOM 761 N N . VAL A 1 94 ? 12.309 0.140 -26.616 1.00 94.69 94 VAL A N 1
ATOM 762 C CA . VAL A 1 94 ? 12.361 -1.266 -26.206 1.00 94.69 94 VAL A CA 1
ATOM 763 C C . VAL A 1 94 ? 13.334 -1.408 -25.046 1.00 94.69 94 VAL A C 1
ATOM 765 O O . VAL A 1 94 ? 14.526 -1.155 -25.189 1.00 94.69 94 VAL A O 1
ATOM 768 N N . MET A 1 95 ? 12.806 -1.862 -23.920 1.00 95.12 95 MET A N 1
ATOM 769 C CA . MET A 1 95 ? 13.545 -2.168 -22.708 1.00 95.12 95 MET A CA 1
ATOM 770 C C . MET A 1 95 ? 13.892 -3.648 -22.679 1.00 95.12 95 MET A C 1
ATOM 772 O O . MET A 1 95 ? 13.032 -4.495 -22.938 1.00 95.12 95 MET A O 1
ATOM 776 N N . HIS A 1 96 ? 15.138 -3.960 -22.337 1.00 96.88 96 HIS A N 1
ATOM 777 C CA . HIS A 1 96 ? 15.602 -5.322 -22.113 1.00 96.88 96 HIS A CA 1
ATOM 778 C C . HIS A 1 96 ? 15.647 -5.617 -20.616 1.00 96.88 96 HIS A C 1
ATOM 780 O O . HIS A 1 96 ? 16.175 -4.838 -19.825 1.00 96.88 96 HIS A O 1
ATOM 786 N N . LYS A 1 97 ? 15.097 -6.770 -20.229 1.00 96.50 97 LYS A N 1
ATOM 787 C CA . LYS A 1 97 ? 15.003 -7.204 -18.832 1.00 96.50 97 LYS A CA 1
ATOM 788 C C . LYS A 1 97 ? 16.356 -7.251 -18.128 1.00 96.50 97 LYS A C 1
ATOM 790 O O . LYS A 1 97 ? 16.452 -6.811 -16.991 1.00 96.50 97 LYS A O 1
ATOM 795 N N . GLU A 1 98 ? 17.371 -7.797 -18.789 1.00 96.50 98 GLU A N 1
ATOM 796 C CA . GLU A 1 98 ? 18.713 -7.961 -18.217 1.00 96.50 98 GLU A CA 1
ATOM 797 C C . GLU A 1 98 ? 19.348 -6.599 -17.908 1.00 96.50 98 GLU A C 1
ATOM 799 O O . GLU A 1 98 ? 19.766 -6.370 -16.775 1.00 96.50 98 GLU A O 1
ATOM 804 N N . ASP A 1 99 ? 19.290 -5.668 -18.863 1.00 96.06 99 ASP A N 1
ATOM 805 C CA . ASP A 1 99 ? 19.814 -4.308 -18.707 1.00 96.06 99 ASP A CA 1
ATOM 806 C C . ASP A 1 99 ? 19.072 -3.527 -17.606 1.00 96.06 99 ASP A C 1
ATOM 808 O O . ASP A 1 99 ? 19.671 -2.787 -16.825 1.00 96.06 99 ASP A O 1
ATOM 812 N N . TYR A 1 100 ? 17.751 -3.703 -17.513 1.00 96.38 100 TYR A N 1
ATOM 813 C CA . TYR A 1 100 ? 16.937 -3.076 -16.471 1.00 96.38 100 TYR A CA 1
ATOM 814 C C . TYR A 1 100 ? 17.264 -3.620 -15.072 1.00 96.38 100 TYR A C 1
ATOM 816 O O . TYR A 1 100 ? 17.375 -2.849 -14.119 1.00 96.38 100 TYR A O 1
ATOM 824 N N . ILE A 1 101 ? 17.457 -4.937 -14.938 1.00 96.12 101 ILE A N 1
ATOM 825 C CA . ILE A 1 101 ? 17.881 -5.563 -13.675 1.00 96.12 101 ILE A CA 1
ATOM 826 C C . ILE A 1 101 ? 19.269 -5.059 -13.270 1.00 96.12 101 ILE A C 1
ATOM 828 O O . ILE A 1 101 ? 19.489 -4.758 -12.097 1.00 96.12 101 ILE A O 1
ATOM 832 N N . GLU A 1 102 ? 20.193 -4.932 -14.225 1.00 95.25 102 GLU A N 1
ATOM 833 C CA . GLU A 1 102 ? 21.511 -4.355 -13.961 1.00 95.25 102 GLU A CA 1
ATOM 834 C C . GLU A 1 102 ? 21.387 -2.913 -13.451 1.00 95.25 102 GLU A C 1
ATOM 836 O O . GLU A 1 102 ? 21.974 -2.58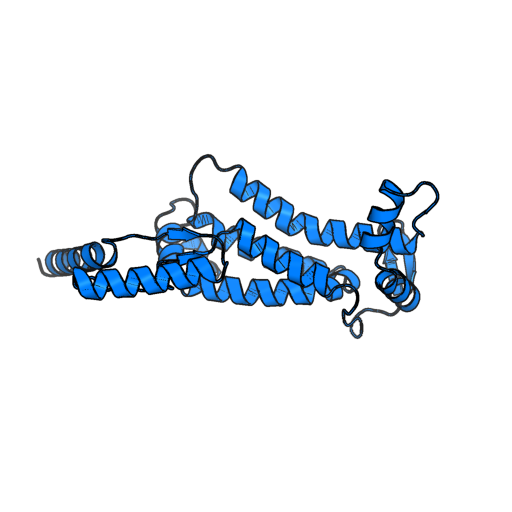0 -12.423 1.00 95.25 102 GLU A O 1
ATOM 841 N N . ALA A 1 103 ? 20.566 -2.077 -14.094 1.00 94.50 103 ALA A N 1
ATOM 842 C CA . ALA A 1 103 ? 20.322 -0.704 -13.652 1.00 94.50 103 ALA A CA 1
ATOM 843 C C . ALA A 1 103 ? 19.718 -0.630 -12.238 1.00 94.50 103 ALA A C 1
ATOM 845 O O . ALA A 1 103 ? 20.112 0.227 -11.450 1.00 94.50 103 ALA A O 1
ATOM 846 N N . ILE A 1 104 ? 18.808 -1.542 -11.884 1.00 94.81 104 ILE A N 1
ATOM 847 C CA . ILE A 1 104 ? 18.263 -1.655 -10.522 1.00 94.81 104 ILE A CA 1
ATOM 848 C C . ILE A 1 104 ? 19.361 -1.961 -9.499 1.00 94.81 104 ILE A C 1
ATOM 850 O O . ILE A 1 104 ? 19.380 -1.362 -8.423 1.00 94.81 104 ILE A O 1
ATOM 854 N N . ALA A 1 105 ? 20.276 -2.878 -9.822 1.00 94.56 105 ALA A N 1
ATOM 855 C CA . ALA A 1 105 ? 21.342 -3.300 -8.916 1.00 94.56 105 ALA A CA 1
ATOM 856 C C . ALA A 1 105 ? 22.332 -2.170 -8.582 1.00 94.56 105 ALA A C 1
ATOM 858 O O . ALA A 1 105 ? 22.993 -2.218 -7.544 1.00 94.56 105 ALA A O 1
ATOM 859 N N . TRP A 1 106 ? 22.411 -1.141 -9.430 1.00 91.88 106 TRP A N 1
ATOM 860 C CA . TRP A 1 106 ? 23.227 0.053 -9.207 1.00 91.88 106 TRP A CA 1
ATOM 861 C C . TRP A 1 106 ? 22.627 1.060 -8.214 1.00 91.88 106 TRP A C 1
ATOM 863 O O . TRP A 1 106 ? 23.267 2.071 -7.924 1.00 91.88 106 TRP A O 1
ATOM 873 N N . ASP A 1 107 ? 21.446 0.779 -7.658 1.00 93.19 107 ASP A N 1
ATOM 874 C CA . ASP A 1 107 ? 20.714 1.654 -6.736 1.00 93.19 107 ASP A CA 1
ATOM 875 C C . ASP A 1 107 ? 20.500 3.070 -7.315 1.00 93.19 107 ASP A C 1
ATOM 877 O O . ASP A 1 107 ? 21.131 4.046 -6.885 1.00 93.19 107 ASP A O 1
ATOM 881 N N . PRO A 1 108 ? 19.593 3.229 -8.299 1.00 91.88 108 PRO A N 1
ATOM 882 C CA . PRO A 1 108 ? 19.324 4.526 -8.920 1.00 91.88 108 PRO A CA 1
ATOM 883 C C . PRO A 1 108 ? 18.892 5.605 -7.921 1.00 91.88 108 PRO A C 1
ATOM 885 O O . PRO A 1 108 ? 19.144 6.791 -8.147 1.00 91.88 108 PRO A O 1
ATOM 888 N N . ILE A 1 109 ? 18.285 5.212 -6.793 1.00 91.12 109 ILE A N 1
ATOM 889 C CA . ILE A 1 109 ? 17.955 6.131 -5.700 1.00 91.12 109 ILE A CA 1
ATOM 890 C C . ILE A 1 109 ? 19.250 6.705 -5.119 1.00 91.12 109 ILE A C 1
ATOM 892 O O . ILE A 1 109 ? 19.403 7.927 -5.064 1.00 91.12 109 ILE A O 1
ATOM 896 N N . LEU A 1 110 ? 20.204 5.859 -4.729 1.00 89.56 110 LEU A N 1
ATOM 897 C CA . LEU A 1 110 ? 21.493 6.302 -4.197 1.00 89.56 110 LEU A CA 1
ATOM 898 C C . LEU A 1 110 ? 22.276 7.151 -5.208 1.00 89.56 110 LEU A C 1
ATOM 900 O O . LEU A 1 110 ? 22.857 8.171 -4.826 1.00 89.56 110 LEU A O 1
ATOM 904 N N . ILE A 1 111 ? 22.267 6.785 -6.493 1.00 86.75 111 ILE A N 1
ATOM 905 C CA . ILE A 1 111 ? 22.909 7.578 -7.555 1.00 86.75 111 ILE A CA 1
ATOM 906 C C . ILE A 1 111 ? 22.284 8.972 -7.633 1.00 86.75 111 ILE A C 1
ATOM 908 O O . ILE A 1 111 ? 23.007 9.970 -7.612 1.00 86.75 111 ILE A O 1
ATOM 912 N N . TYR A 1 112 ? 20.952 9.058 -7.669 1.00 85.94 112 TYR A N 1
ATOM 913 C CA . TYR A 1 112 ? 20.234 10.330 -7.693 1.00 85.94 112 TYR A CA 1
ATOM 914 C C . TYR A 1 112 ? 20.573 11.203 -6.477 1.00 85.94 112 TYR A C 1
ATOM 916 O O . TYR A 1 112 ? 20.892 12.386 -6.627 1.00 85.94 112 TYR A O 1
ATOM 924 N N . TRP A 1 113 ? 20.590 10.614 -5.278 1.00 84.38 113 TRP A N 1
ATOM 925 C CA . TRP A 1 113 ? 21.009 11.305 -4.057 1.00 84.38 113 TRP A CA 1
ATOM 926 C C . TRP A 1 113 ? 22.439 11.841 -4.169 1.00 84.38 113 TRP A C 1
ATOM 928 O O . TRP A 1 113 ? 22.686 13.002 -3.836 1.00 84.38 113 TRP A O 1
ATOM 938 N N . ASN A 1 114 ? 23.373 11.048 -4.692 1.00 83.31 114 ASN A N 1
ATOM 939 C CA . ASN A 1 114 ? 24.763 11.462 -4.861 1.00 83.31 114 ASN A CA 1
ATOM 940 C C . ASN A 1 114 ? 24.937 12.560 -5.916 1.00 83.31 114 ASN A C 1
ATOM 942 O O . ASN A 1 114 ? 25.769 13.433 -5.709 1.00 83.31 114 ASN A O 1
ATOM 946 N N . ILE A 1 115 ? 24.148 12.589 -6.996 1.00 81.69 115 ILE A N 1
ATOM 947 C CA . ILE A 1 115 ? 24.183 13.676 -7.998 1.00 81.69 115 ILE A CA 1
ATOM 948 C C . ILE A 1 115 ? 23.856 15.028 -7.365 1.00 81.69 115 ILE A C 1
ATOM 950 O O . ILE A 1 115 ? 24.509 16.029 -7.658 1.00 81.69 115 ILE A O 1
ATOM 954 N N . ILE A 1 116 ? 22.845 15.061 -6.495 1.00 73.00 116 ILE A N 1
ATOM 955 C CA . ILE A 1 116 ? 22.429 16.291 -5.811 1.00 73.00 116 ILE A CA 1
ATOM 956 C C . ILE A 1 116 ? 23.548 16.812 -4.897 1.00 73.00 116 ILE A C 1
ATOM 958 O O . ILE A 1 116 ? 23.709 18.023 -4.751 1.00 73.00 116 ILE A O 1
ATOM 962 N N . HIS A 1 117 ? 24.331 15.910 -4.300 1.00 66.12 117 HIS A N 1
ATOM 963 C CA . HIS A 1 117 ? 25.352 16.252 -3.308 1.00 66.12 117 HIS A CA 1
ATOM 964 C C . HIS A 1 117 ? 26.769 16.392 -3.894 1.00 66.12 117 HIS A C 1
ATOM 966 O O . HIS A 1 117 ? 27.596 17.101 -3.321 1.00 66.12 117 HIS A O 1
ATOM 972 N N . LEU A 1 118 ? 27.063 15.743 -5.023 1.00 62.88 118 LEU A N 1
ATOM 973 C CA . LEU A 1 118 ? 28.380 15.669 -5.654 1.00 62.88 118 LEU A CA 1
ATOM 974 C C . LEU A 1 118 ? 28.266 16.017 -7.144 1.00 62.88 118 LEU A C 1
ATOM 976 O O . LEU A 1 118 ? 27.759 15.251 -7.964 1.00 62.88 118 LEU A O 1
ATOM 980 N N . SER A 1 119 ? 28.788 17.187 -7.507 1.00 58.19 119 SER A N 1
ATOM 981 C CA . SER A 1 119 ? 28.832 17.678 -8.885 1.00 58.19 119 SER A CA 1
ATOM 982 C C . SER A 1 119 ? 29.585 16.704 -9.807 1.00 58.19 119 SER A C 1
ATOM 984 O O . SER A 1 119 ? 30.795 16.545 -9.666 1.00 58.19 119 SER A O 1
ATOM 986 N N . GLY A 1 120 ? 28.901 16.098 -10.787 1.00 65.44 120 GLY A N 1
ATOM 987 C CA . GLY A 1 120 ? 29.547 15.371 -11.896 1.00 65.44 120 GLY A CA 1
ATOM 988 C C . GLY A 1 120 ? 28.958 14.006 -12.260 1.00 65.44 120 GLY A C 1
ATOM 989 O O . GLY A 1 120 ? 29.273 13.493 -13.332 1.00 65.44 120 GLY A O 1
ATOM 990 N N . LEU A 1 121 ? 28.091 13.434 -11.425 1.00 71.06 121 LEU A N 1
ATOM 991 C CA . LEU A 1 121 ? 27.376 12.195 -11.745 1.00 71.06 121 LEU A CA 1
ATOM 992 C C . LEU A 1 121 ? 26.187 12.476 -12.688 1.00 71.06 121 LEU A C 1
ATOM 994 O O . LEU A 1 121 ? 25.591 13.556 -12.658 1.00 71.06 121 LEU A O 1
ATOM 998 N N . ARG A 1 122 ? 25.851 11.513 -13.552 1.00 79.88 122 ARG A N 1
ATOM 999 C CA . ARG A 1 122 ? 24.670 11.543 -14.429 1.00 79.88 122 ARG A CA 1
ATOM 1000 C C . ARG A 1 122 ? 24.032 10.164 -14.442 1.00 79.88 122 ARG A C 1
ATOM 1002 O O . ARG A 1 122 ? 24.755 9.186 -14.582 1.00 79.88 122 ARG A O 1
ATOM 1009 N N . LEU A 1 123 ? 22.708 10.128 -14.339 1.00 85.38 123 LEU A N 1
ATOM 1010 C CA . LEU A 1 123 ? 21.938 8.898 -14.486 1.00 85.38 123 LEU A CA 1
ATOM 1011 C C . LEU A 1 123 ? 21.935 8.446 -15.951 1.00 85.38 123 LEU A C 1
ATOM 1013 O O . LEU A 1 123 ? 21.814 9.276 -16.864 1.00 85.38 123 LEU A O 1
ATOM 1017 N N . THR A 1 124 ? 22.046 7.141 -16.168 1.00 89.31 124 THR A N 1
ATOM 1018 C CA . THR A 1 124 ? 21.810 6.513 -17.471 1.00 89.31 124 THR A CA 1
ATOM 1019 C C . THR A 1 124 ? 20.318 6.527 -17.819 1.00 89.31 124 THR A C 1
ATOM 1021 O O . THR A 1 124 ? 19.467 6.787 -16.970 1.00 89.31 124 THR A O 1
ATOM 1024 N N . VAL A 1 125 ? 19.979 6.251 -19.084 1.00 88.44 125 VAL A N 1
ATOM 1025 C CA . VAL A 1 125 ? 18.571 6.152 -19.521 1.00 88.44 125 VAL A CA 1
ATOM 1026 C C . VAL A 1 125 ? 17.828 5.069 -18.732 1.00 88.44 125 VAL A C 1
ATOM 1028 O O . VAL A 1 125 ? 16.704 5.292 -18.299 1.00 88.44 125 VAL A O 1
ATOM 1031 N N . LEU A 1 126 ? 18.483 3.934 -18.474 1.00 91.88 126 LEU A N 1
ATOM 1032 C CA . LEU A 1 126 ? 17.901 2.821 -17.725 1.00 91.88 126 LEU A CA 1
ATOM 1033 C C . LEU A 1 126 ? 17.713 3.159 -16.242 1.00 91.88 126 LEU A C 1
ATOM 1035 O O . LEU A 1 126 ? 16.670 2.859 -15.674 1.00 91.88 126 LEU A O 1
ATOM 1039 N N . GLU A 1 127 ? 18.684 3.826 -15.613 1.00 93.00 127 GLU A N 1
ATOM 1040 C CA . GLU A 1 127 ? 18.547 4.276 -14.220 1.00 93.00 127 GLU A CA 1
ATOM 1041 C C . GLU A 1 127 ? 17.423 5.314 -14.071 1.00 93.00 127 GLU A C 1
ATOM 1043 O O . GLU A 1 127 ? 16.687 5.299 -13.084 1.00 93.00 127 GLU A O 1
ATOM 1048 N N . TRP A 1 128 ? 17.252 6.193 -15.065 1.00 92.31 128 TRP A N 1
ATOM 1049 C CA . TRP A 1 128 ? 16.105 7.098 -15.133 1.00 92.31 128 TRP A CA 1
ATOM 1050 C C . TRP A 1 128 ? 14.780 6.352 -15.270 1.00 92.31 128 TRP A C 1
ATOM 1052 O O . TRP A 1 128 ? 13.819 6.736 -14.605 1.00 92.31 128 TRP A O 1
ATOM 1062 N N . GLU A 1 129 ? 14.729 5.301 -16.088 1.00 94.25 129 GLU A N 1
ATOM 1063 C CA . GLU A 1 129 ? 13.535 4.466 -16.240 1.00 94.25 129 GLU A CA 1
ATOM 1064 C C . GLU A 1 129 ? 13.145 3.824 -14.902 1.00 94.25 129 GLU A C 1
ATOM 1066 O O . GLU A 1 129 ? 12.009 3.971 -14.463 1.00 94.25 129 GLU A O 1
ATOM 1071 N N . VAL A 1 130 ? 14.105 3.234 -14.179 1.00 95.44 130 VAL A N 1
ATOM 1072 C CA . VAL A 1 130 ? 13.858 2.656 -12.844 1.00 95.44 130 VAL A CA 1
ATOM 1073 C C . VAL A 1 130 ? 13.294 3.700 -11.875 1.00 95.44 130 VAL A C 1
ATOM 1075 O O . VAL A 1 130 ? 12.349 3.425 -11.134 1.00 95.44 130 VAL A O 1
ATOM 1078 N N . LEU A 1 131 ? 13.850 4.915 -11.861 1.00 95.00 131 LEU A N 1
ATOM 1079 C CA . LEU A 1 131 ? 13.341 5.998 -11.011 1.00 95.00 131 LEU A CA 1
ATOM 1080 C C . LEU A 1 131 ? 11.933 6.440 -11.414 1.00 95.00 131 LEU A C 1
ATOM 1082 O O . LEU A 1 131 ? 11.121 6.774 -10.547 1.00 95.00 131 LEU A O 1
ATOM 1086 N N . GLN A 1 132 ? 11.637 6.451 -12.711 1.00 94.81 132 GLN A N 1
ATOM 1087 C CA . GLN A 1 132 ? 10.318 6.781 -13.230 1.00 94.81 132 GLN A CA 1
ATOM 1088 C C . GLN A 1 132 ? 9.288 5.708 -12.846 1.00 94.81 132 GLN A C 1
ATOM 1090 O O . GLN A 1 132 ? 8.191 6.060 -12.408 1.00 94.81 132 GLN A O 1
ATOM 1095 N N . ASP A 1 133 ? 9.655 4.431 -12.899 1.00 96.00 133 ASP A N 1
ATOM 1096 C CA . ASP A 1 133 ? 8.818 3.318 -12.447 1.00 96.00 133 ASP A CA 1
ATOM 1097 C C . ASP A 1 133 ? 8.572 3.374 -10.937 1.00 96.00 133 ASP A C 1
ATOM 1099 O O . ASP A 1 133 ? 7.425 3.310 -10.485 1.00 96.00 133 ASP A O 1
ATOM 1103 N N . LEU A 1 134 ? 9.618 3.607 -10.137 1.00 96.69 134 LEU A N 1
ATOM 1104 C CA . LEU A 1 134 ? 9.487 3.820 -8.693 1.00 96.69 134 LEU A CA 1
ATOM 1105 C C . LEU A 1 134 ? 8.567 5.002 -8.380 1.00 96.69 134 LEU A C 1
ATOM 1107 O O . LEU A 1 134 ? 7.723 4.907 -7.490 1.00 96.69 134 LEU A O 1
ATOM 1111 N N . LYS A 1 135 ? 8.673 6.105 -9.126 1.00 96.62 135 LYS A N 1
ATOM 1112 C CA . LYS A 1 135 ? 7.765 7.245 -8.974 1.00 96.62 135 LYS A CA 1
ATOM 1113 C C . LYS A 1 135 ? 6.311 6.824 -9.206 1.00 96.62 135 LYS A C 1
ATOM 1115 O O . LYS A 1 135 ? 5.472 7.143 -8.369 1.00 96.62 135 LYS A O 1
ATOM 1120 N N . VAL A 1 136 ? 6.015 6.095 -10.285 1.00 96.69 136 VAL A N 1
ATOM 1121 C CA . VAL A 1 136 ? 4.654 5.605 -10.589 1.00 96.69 136 VAL A CA 1
ATOM 1122 C C . VAL A 1 136 ? 4.135 4.689 -9.475 1.00 96.69 136 VAL A C 1
ATOM 1124 O O . VAL A 1 136 ? 2.986 4.813 -9.048 1.00 96.69 136 VAL A O 1
ATOM 1127 N N . VAL A 1 137 ? 4.987 3.803 -8.951 1.00 97.38 137 VAL A N 1
ATOM 1128 C CA . VAL A 1 137 ? 4.652 2.916 -7.827 1.00 97.38 137 VAL A CA 1
ATOM 1129 C C . VAL A 1 137 ? 4.298 3.706 -6.563 1.00 97.38 137 VAL A C 1
ATOM 1131 O O . VAL A 1 137 ? 3.317 3.376 -5.888 1.00 97.38 137 VAL A O 1
ATOM 1134 N N . LEU A 1 138 ? 5.078 4.741 -6.242 1.00 97.50 138 LEU A N 1
ATOM 1135 C CA . LEU A 1 138 ? 4.936 5.557 -5.030 1.00 97.50 138 LEU A CA 1
ATOM 1136 C C . LEU A 1 138 ? 3.847 6.634 -5.134 1.00 97.50 138 LEU A C 1
ATOM 1138 O O . LEU A 1 138 ? 3.355 7.109 -4.109 1.00 97.50 138 LEU A O 1
ATOM 1142 N N . GLU A 1 139 ? 3.428 7.002 -6.342 1.00 97.81 139 GLU A N 1
ATOM 1143 C CA . GLU A 1 139 ? 2.353 7.970 -6.571 1.00 97.81 139 GLU A CA 1
ATOM 1144 C C . GLU A 1 139 ? 1.002 7.451 -6.049 1.00 97.81 139 GLU A C 1
ATOM 1146 O O . GLU A 1 139 ? 0.249 8.193 -5.421 1.00 97.81 139 GLU A O 1
ATOM 1151 N N . ILE A 1 140 ? 0.742 6.146 -6.176 1.00 97.50 140 ILE A N 1
ATOM 1152 C CA . ILE A 1 140 ? -0.489 5.500 -5.692 1.00 97.50 140 ILE A CA 1
ATOM 1153 C C . ILE A 1 140 ? -0.707 5.697 -4.174 1.00 97.50 140 ILE A C 1
ATOM 1155 O O . ILE A 1 140 ? -1.750 6.240 -3.791 1.00 97.50 140 ILE A O 1
ATOM 1159 N N . PRO A 1 141 ? 0.218 5.293 -3.276 1.00 96.50 141 PRO A N 1
ATOM 1160 C CA . PRO A 1 141 ? 0.051 5.536 -1.845 1.00 96.50 141 PRO A CA 1
ATOM 1161 C C . PRO A 1 141 ? 0.158 7.025 -1.484 1.00 96.50 141 PRO A C 1
ATOM 1163 O O . PRO A 1 141 ? -0.475 7.451 -0.516 1.00 96.50 141 PRO A O 1
ATOM 1166 N N . HIS A 1 142 ? 0.899 7.835 -2.251 1.00 95.31 142 HIS A N 1
ATOM 1167 C CA . HIS A 1 142 ? 0.940 9.284 -2.049 1.00 95.31 142 HIS A CA 1
ATOM 1168 C C . HIS A 1 142 ? -0.446 9.918 -2.224 1.00 95.31 142 HIS A C 1
ATOM 1170 O O . HIS A 1 142 ? -0.892 10.661 -1.350 1.00 95.31 142 HIS A O 1
ATOM 1176 N N . GLU A 1 143 ? -1.157 9.589 -3.304 1.00 94.44 143 GLU A N 1
ATOM 1177 C CA . GLU A 1 143 ? -2.522 10.064 -3.544 1.00 94.44 143 GLU A CA 1
ATOM 1178 C C . GLU A 1 143 ? -3.484 9.635 -2.427 1.00 94.44 143 GLU A C 1
ATOM 1180 O O . GLU A 1 143 ? -4.277 10.447 -1.946 1.00 94.44 143 GLU A O 1
ATOM 1185 N N . ALA A 1 144 ? -3.388 8.385 -1.959 1.00 92.88 144 ALA A N 1
ATOM 1186 C CA . ALA A 1 144 ? -4.210 7.892 -0.855 1.00 92.88 144 ALA A CA 1
ATOM 1187 C C . ALA A 1 144 ? -3.928 8.645 0.456 1.00 92.88 144 ALA A C 1
ATOM 1189 O O . ALA A 1 144 ? -4.858 9.045 1.161 1.00 92.88 144 ALA A O 1
ATOM 1190 N N . GLN A 1 145 ? -2.654 8.904 0.765 1.00 91.62 145 GLN A N 1
ATOM 1191 C CA . GLN A 1 145 ? -2.270 9.708 1.923 1.00 91.62 145 GLN A CA 1
ATOM 1192 C C . GLN A 1 145 ? -2.791 11.146 1.808 1.00 91.62 145 GLN A C 1
ATOM 1194 O O . GLN A 1 145 ? -3.308 11.678 2.792 1.00 91.62 145 GLN A O 1
ATOM 1199 N N . GLN A 1 146 ? -2.675 11.778 0.636 1.00 90.75 146 GLN A N 1
ATOM 1200 C CA . GLN A 1 146 ? -3.181 13.134 0.398 1.00 90.75 146 GLN A CA 1
ATOM 1201 C C . GLN A 1 146 ? -4.698 13.202 0.560 1.00 90.75 146 GLN A C 1
ATOM 1203 O O . GLN A 1 146 ? -5.196 14.088 1.253 1.00 90.75 146 GLN A O 1
ATOM 1208 N N . CYS A 1 147 ? -5.424 12.230 0.003 1.00 87.19 147 CYS A N 1
ATOM 1209 C CA . CYS A 1 147 ? -6.871 12.123 0.155 1.00 87.19 147 CYS A CA 1
ATOM 1210 C C . CYS A 1 147 ? -7.266 12.105 1.638 1.00 87.19 147 CYS A C 1
ATOM 1212 O O . CYS A 1 147 ? -8.030 12.962 2.078 1.00 87.19 147 CYS A O 1
ATOM 1214 N N . MET A 1 148 ? -6.655 11.222 2.432 1.00 85.69 148 MET A N 1
ATOM 1215 C CA . MET A 1 148 ? -6.954 11.096 3.862 1.00 85.69 148 MET A CA 1
ATOM 1216 C C . MET A 1 148 ? -6.496 12.302 4.694 1.00 85.69 148 MET A C 1
ATOM 1218 O O . MET A 1 148 ? -7.116 12.619 5.705 1.00 85.69 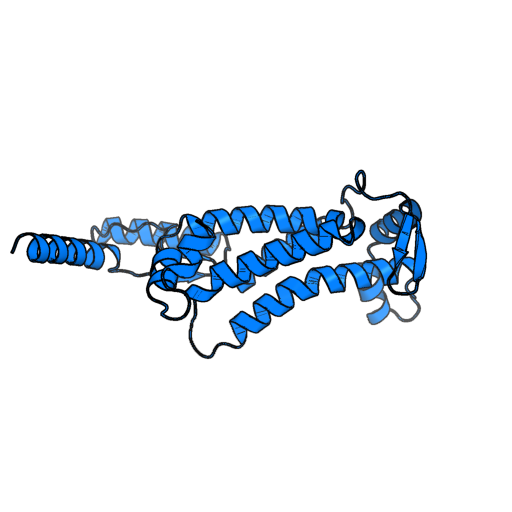148 MET A O 1
ATOM 1222 N N . SER A 1 149 ? -5.428 12.986 4.276 1.00 86.00 149 SER A N 1
ATOM 1223 C CA . SER A 1 149 ? -4.880 14.154 4.985 1.00 86.00 149 SER A CA 1
ATOM 1224 C C . SER A 1 149 ? -5.621 15.456 4.664 1.00 86.00 149 SER A C 1
ATOM 1226 O O . SER A 1 149 ? -5.535 16.413 5.430 1.00 86.00 149 SER A O 1
ATOM 1228 N N . SER A 1 150 ? -6.340 15.510 3.538 1.00 83.38 150 SER A N 1
ATOM 1229 C CA . SER A 1 150 ? -7.130 16.677 3.117 1.00 83.38 150 SER A CA 1
ATOM 1230 C C . SER A 1 150 ? -8.445 16.843 3.889 1.00 83.38 150 SER A C 1
ATOM 1232 O O . SER A 1 150 ? -9.069 17.905 3.852 1.00 83.38 150 SER A O 1
ATOM 1234 N N . GLU A 1 151 ? -8.868 15.802 4.606 1.00 78.12 151 GLU A N 1
ATOM 1235 C CA . GLU A 1 151 ? -10.135 15.781 5.323 1.00 78.12 151 GLU A CA 1
ATOM 1236 C C . GLU A 1 151 ? -10.077 16.644 6.587 1.00 78.12 151 GLU A C 1
ATOM 1238 O O . GLU A 1 151 ? -9.227 16.483 7.460 1.00 78.12 151 GLU A O 1
ATOM 1243 N N . SER A 1 152 ? -11.038 17.559 6.731 1.00 73.81 152 SER A N 1
ATOM 1244 C CA . SER A 1 152 ? -11.127 18.442 7.908 1.00 73.81 152 SER A CA 1
ATOM 1245 C C . SER A 1 152 ? -11.731 17.758 9.141 1.00 73.81 152 SER A C 1
ATOM 1247 O O . SER A 1 152 ? -11.863 18.375 10.198 1.00 73.81 152 SER A O 1
ATOM 1249 N N . ARG A 1 153 ? -12.165 16.502 9.007 1.00 65.56 153 ARG A N 1
ATOM 1250 C CA . ARG A 1 153 ? -12.762 15.690 10.072 1.00 65.56 153 ARG A CA 1
ATOM 1251 C C . ARG A 1 153 ? -12.035 14.347 10.124 1.00 65.56 153 ARG A C 1
ATOM 1253 O O . ARG A 1 153 ? -11.667 13.847 9.072 1.00 65.56 153 ARG A O 1
ATOM 1260 N N . PRO A 1 154 ? -11.830 13.744 11.304 1.00 59.22 154 PRO A N 1
ATOM 1261 C CA . PRO A 1 154 ? -11.248 12.408 11.391 1.00 59.22 154 PRO A CA 1
ATOM 1262 C C . PRO A 1 154 ? -12.202 11.386 10.752 1.00 59.22 154 PRO A C 1
ATOM 1264 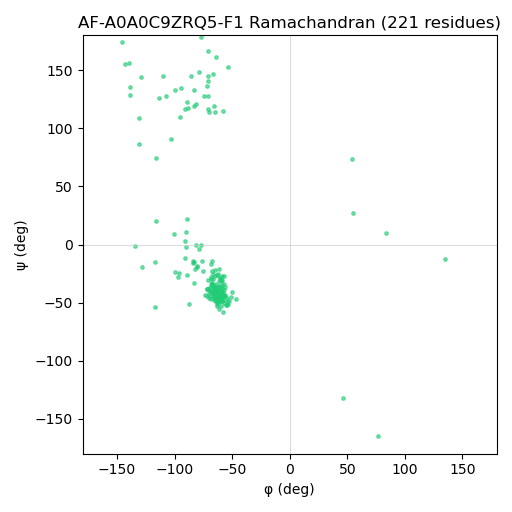O O . PRO A 1 154 ? -13.308 11.188 11.252 1.00 59.22 154 PRO A O 1
ATOM 1267 N N . ILE A 1 155 ? -11.791 10.759 9.641 1.00 77.25 155 ILE A N 1
ATOM 1268 C CA . ILE A 1 155 ? -12.631 9.820 8.874 1.00 77.25 155 ILE A CA 1
ATOM 1269 C C . ILE A 1 155 ? -12.029 8.415 8.883 1.00 77.25 155 ILE A C 1
ATOM 1271 O O . ILE A 1 155 ? -11.490 7.935 7.887 1.00 77.25 155 ILE A O 1
ATOM 1275 N N . LEU A 1 156 ? -12.143 7.725 10.019 1.00 88.38 156 LEU A N 1
ATOM 1276 C CA . LEU A 1 156 ? -11.732 6.321 10.107 1.00 88.38 156 LEU A CA 1
ATOM 1277 C C . LEU A 1 156 ? -12.537 5.426 9.139 1.00 88.38 156 LEU A C 1
ATOM 1279 O O . LEU A 1 156 ? -12.004 4.450 8.622 1.00 88.38 156 LEU A O 1
ATOM 1283 N N . SER A 1 157 ? -13.782 5.803 8.821 1.00 88.12 157 SER A N 1
ATOM 1284 C CA . SER A 1 157 ? -14.661 5.093 7.877 1.00 88.12 157 SER A CA 1
ATOM 1285 C C . SER A 1 157 ? -14.126 5.026 6.446 1.00 88.12 157 SER A C 1
ATOM 1287 O O . SER A 1 157 ? -14.440 4.086 5.725 1.00 88.12 157 SER A O 1
ATOM 1289 N N . LYS A 1 158 ? -13.272 5.969 6.033 1.00 89.00 158 LYS A N 1
ATOM 1290 C CA . LYS A 1 158 ? -12.646 5.969 4.702 1.00 89.00 158 LYS A CA 1
ATOM 1291 C C . LYS A 1 158 ? -11.308 5.242 4.658 1.00 89.00 158 LYS A C 1
ATOM 1293 O O . LYS A 1 158 ? -10.813 4.985 3.568 1.00 89.00 158 LYS A O 1
ATOM 1298 N N . ALA A 1 159 ? -10.728 4.891 5.806 1.00 91.25 159 ALA A N 1
ATOM 1299 C CA . ALA A 1 159 ? -9.401 4.290 5.856 1.00 91.25 159 ALA A CA 1
ATOM 1300 C C . ALA A 1 159 ? -9.357 2.926 5.151 1.00 91.25 159 ALA A C 1
ATOM 1302 O O . ALA A 1 159 ? -8.486 2.723 4.311 1.00 91.25 159 ALA A O 1
ATOM 1303 N N . VAL A 1 160 ? -10.312 2.029 5.430 1.00 91.50 160 VAL A N 1
ATOM 1304 C CA . VAL A 1 160 ? -10.381 0.712 4.769 1.00 91.50 160 VAL A CA 1
ATOM 1305 C C . VAL A 1 160 ? -10.621 0.860 3.260 1.00 91.50 160 VAL A C 1
ATOM 1307 O O . VAL A 1 160 ? -9.794 0.345 2.507 1.00 91.50 160 VAL A O 1
ATOM 1310 N N . PRO A 1 161 ? -11.631 1.624 2.783 1.00 90.81 161 PRO A N 1
ATOM 1311 C CA . PRO A 1 161 ? -11.801 1.867 1.348 1.00 90.81 161 PRO A CA 1
ATOM 1312 C C . PRO A 1 161 ? -10.572 2.487 0.669 1.00 90.81 161 PRO A C 1
ATOM 1314 O O . PRO A 1 161 ? -10.170 2.053 -0.408 1.00 90.81 161 PRO A O 1
ATOM 1317 N N . ALA A 1 162 ? -9.935 3.487 1.287 1.00 92.25 162 ALA A N 1
ATOM 1318 C CA . ALA A 1 162 ? -8.744 4.123 0.726 1.00 92.25 162 ALA A CA 1
ATOM 1319 C C . ALA A 1 162 ? -7.563 3.146 0.639 1.00 92.25 162 ALA A C 1
ATOM 1321 O O . ALA A 1 162 ? -6.825 3.153 -0.347 1.00 92.25 162 ALA A O 1
ATOM 1322 N N . PHE A 1 163 ? -7.390 2.292 1.648 1.00 94.62 163 PHE A N 1
ATOM 1323 C CA . PHE A 1 163 ? -6.338 1.281 1.660 1.00 94.62 163 PHE A CA 1
ATOM 1324 C C . PHE A 1 163 ? -6.584 0.185 0.617 1.00 94.62 163 PHE A C 1
ATOM 1326 O O . PHE A 1 163 ? -5.670 -0.206 -0.107 1.00 94.62 163 PHE A O 1
ATOM 1333 N N . GLU A 1 164 ? -7.833 -0.255 0.475 1.00 94.38 164 GLU A N 1
ATOM 1334 C CA . GLU A 1 164 ? -8.247 -1.193 -0.566 1.00 94.38 164 GLU A CA 1
ATOM 1335 C C . GLU A 1 164 ? -7.985 -0.634 -1.966 1.00 94.38 164 GLU A C 1
ATOM 1337 O O . GLU A 1 164 ? -7.427 -1.323 -2.819 1.00 94.38 164 GLU A O 1
ATOM 1342 N N . MET A 1 165 ? -8.274 0.651 -2.187 1.00 94.75 165 MET A N 1
ATOM 1343 C CA . MET A 1 165 ? -7.963 1.323 -3.449 1.00 94.75 165 MET A CA 1
ATOM 1344 C C . MET A 1 165 ? -6.464 1.332 -3.769 1.00 94.75 165 MET A C 1
ATOM 1346 O O . MET A 1 165 ? -6.104 1.198 -4.940 1.00 94.75 165 MET A O 1
ATOM 1350 N N . VAL A 1 166 ? -5.581 1.448 -2.770 1.00 97.25 166 VAL A N 1
ATOM 1351 C CA . VAL A 1 166 ? -4.127 1.304 -2.977 1.00 97.25 166 VAL A CA 1
ATOM 1352 C C . VAL A 1 166 ? -3.794 -0.108 -3.454 1.00 97.25 166 VAL A C 1
ATOM 1354 O O . VAL A 1 166 ? -3.111 -0.257 -4.466 1.00 97.25 166 VAL A O 1
ATOM 1357 N N . ILE A 1 167 ? -4.323 -1.137 -2.783 1.00 97.94 167 ILE A N 1
ATOM 1358 C CA . ILE A 1 167 ? -4.103 -2.544 -3.150 1.00 97.94 167 ILE A CA 1
ATOM 1359 C C . ILE A 1 167 ? -4.587 -2.812 -4.579 1.00 97.94 167 ILE A C 1
ATOM 1361 O O . ILE A 1 167 ? -3.837 -3.364 -5.385 1.00 97.94 167 ILE A O 1
ATOM 1365 N N . LEU A 1 168 ? -5.802 -2.381 -4.922 1.00 97.69 168 LEU A N 1
ATOM 1366 C CA . LEU A 1 168 ? -6.385 -2.571 -6.251 1.00 97.69 168 LEU A CA 1
ATOM 1367 C C . LEU A 1 168 ? -5.577 -1.861 -7.341 1.00 97.69 168 LEU A C 1
ATOM 1369 O O . LEU A 1 168 ? -5.309 -2.445 -8.392 1.00 97.69 168 LEU A O 1
ATOM 1373 N N . ARG A 1 169 ? -5.144 -0.617 -7.102 1.00 98.12 169 ARG A N 1
ATOM 1374 C CA . ARG A 1 169 ? -4.326 0.136 -8.066 1.00 98.12 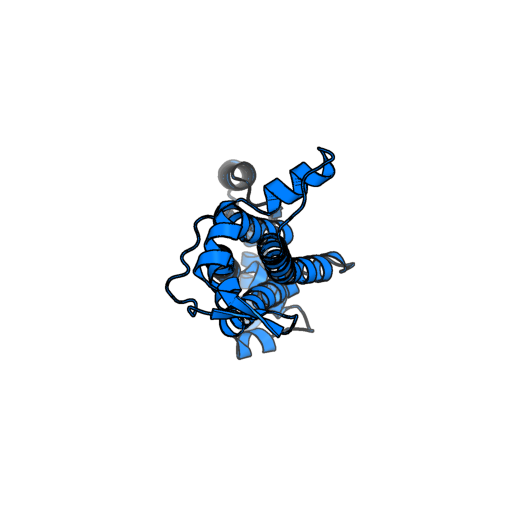169 ARG A CA 1
ATOM 1375 C C . ARG A 1 169 ? -2.945 -0.479 -8.251 1.00 98.12 169 ARG A C 1
ATOM 1377 O O . ARG A 1 169 ? -2.481 -0.563 -9.384 1.00 98.12 169 ARG A O 1
ATOM 1384 N N . TRP A 1 170 ? -2.315 -0.957 -7.182 1.00 98.31 170 TRP A N 1
ATOM 1385 C CA . TRP A 1 170 ? -1.055 -1.694 -7.270 1.00 98.31 170 TRP A CA 1
ATOM 1386 C C . TRP A 1 170 ? -1.204 -3.021 -8.016 1.00 98.31 170 TRP A C 1
ATOM 1388 O O . TRP A 1 170 ? -0.374 -3.326 -8.866 1.00 98.31 170 TRP A O 1
ATOM 1398 N N . GLN A 1 171 ? -2.274 -3.781 -7.778 1.00 98.12 171 GLN A N 1
ATOM 1399 C CA . GLN A 1 171 ? -2.561 -5.009 -8.530 1.00 98.12 171 GLN A CA 1
ATOM 1400 C C . GLN A 1 171 ? -2.813 -4.730 -10.018 1.00 98.12 171 GLN A C 1
ATOM 1402 O O . GLN A 1 171 ? -2.312 -5.453 -10.880 1.00 98.12 171 GLN A O 1
ATOM 1407 N N . ALA A 1 172 ? -3.564 -3.672 -10.334 1.00 97.88 172 ALA A N 1
ATOM 1408 C CA . ALA A 1 172 ? -3.790 -3.248 -11.710 1.00 97.88 172 ALA A CA 1
ATOM 1409 C C . ALA A 1 172 ? -2.475 -2.835 -12.388 1.00 97.88 172 ALA A C 1
ATOM 1411 O O . ALA A 1 172 ? -2.197 -3.276 -13.503 1.00 97.88 172 ALA A O 1
ATOM 1412 N N . LEU A 1 173 ? -1.635 -2.057 -11.699 1.00 97.31 173 LEU A N 1
ATOM 1413 C CA . LEU A 1 173 ? -0.315 -1.667 -12.190 1.00 97.31 173 LEU A CA 1
ATOM 1414 C C . LEU A 1 173 ? 0.574 -2.890 -12.432 1.00 97.31 173 LEU A C 1
ATOM 1416 O O . LEU A 1 173 ? 1.131 -3.013 -13.516 1.00 97.31 173 LEU A O 1
ATOM 1420 N N . ALA A 1 174 ? 0.635 -3.833 -11.491 1.00 96.19 174 ALA A N 1
ATOM 1421 C CA . ALA A 1 174 ? 1.404 -5.068 -11.637 1.00 96.19 174 ALA A CA 1
ATOM 1422 C C . ALA A 1 174 ? 0.964 -5.902 -12.852 1.00 96.19 174 ALA A C 1
ATOM 1424 O O . ALA A 1 174 ? 1.790 -6.519 -13.521 1.00 96.19 174 ALA A O 1
ATOM 1425 N N . LYS A 1 175 ? -0.335 -5.891 -13.173 1.00 95.31 175 LYS A N 1
ATOM 1426 C CA . LYS A 1 175 ? -0.882 -6.571 -14.353 1.00 95.31 175 LYS A CA 1
ATOM 1427 C C . LYS A 1 175 ? -0.513 -5.871 -15.665 1.00 95.31 175 LYS A C 1
ATOM 1429 O O . LYS A 1 175 ? -0.284 -6.547 -16.664 1.00 95.31 175 LYS A O 1
ATOM 1434 N N . HIS A 1 176 ? -0.506 -4.539 -15.685 1.00 94.56 176 HIS A N 1
ATOM 1435 C CA . HIS A 1 176 ? -0.217 -3.752 -16.889 1.00 94.56 176 HIS A CA 1
ATOM 1436 C C . HIS A 1 176 ? 1.284 -3.576 -17.151 1.00 94.56 176 HIS A C 1
ATOM 1438 O O . HIS A 1 176 ? 1.699 -3.551 -18.307 1.00 94.56 176 HIS A O 1
ATOM 1444 N N . ALA A 1 177 ? 2.081 -3.492 -16.091 1.00 95.50 177 ALA A N 1
ATOM 1445 C CA . ALA A 1 177 ? 3.525 -3.317 -16.109 1.00 95.50 177 ALA A CA 1
ATOM 1446 C C . ALA A 1 177 ? 4.174 -4.365 -15.181 1.00 95.50 177 ALA A C 1
ATOM 1448 O O . ALA A 1 177 ? 4.415 -4.086 -14.004 1.00 95.50 177 ALA A O 1
ATOM 1449 N N . PRO A 1 178 ? 4.462 -5.585 -15.680 1.00 95.94 178 PRO A N 1
ATOM 1450 C CA . PRO A 1 178 ? 4.999 -6.669 -14.853 1.00 95.94 178 PRO A CA 1
ATOM 1451 C C . PRO A 1 178 ? 6.332 -6.346 -14.160 1.00 95.94 178 PRO A C 1
ATOM 1453 O O . PRO A 1 178 ? 6.569 -6.833 -13.059 1.00 95.94 178 PRO A O 1
ATOM 1456 N N . HIS A 1 179 ? 7.179 -5.497 -14.757 1.00 95.69 179 HIS A N 1
ATOM 1457 C CA . HIS A 1 179 ? 8.426 -5.020 -14.138 1.00 95.69 179 HIS A CA 1
ATOM 1458 C C . HIS A 1 179 ? 8.155 -4.175 -12.880 1.00 95.69 179 HIS A C 1
ATOM 1460 O O . HIS A 1 179 ? 8.791 -4.395 -11.851 1.00 95.69 179 HIS A O 1
ATOM 1466 N N . CYS A 1 180 ? 7.152 -3.291 -12.913 1.00 96.81 180 CYS A N 1
ATOM 1467 C CA . CYS A 1 180 ? 6.653 -2.608 -11.718 1.00 96.81 180 CYS A CA 1
ATOM 1468 C C . CYS A 1 180 ? 6.018 -3.602 -10.744 1.00 96.81 180 CYS A C 1
ATOM 1470 O O . CYS A 1 180 ? 6.227 -3.501 -9.541 1.00 96.81 180 CYS A O 1
ATOM 1472 N N . GLY A 1 181 ? 5.272 -4.588 -11.251 1.00 96.62 181 GLY A N 1
ATOM 1473 C CA . GLY A 1 181 ? 4.667 -5.645 -10.439 1.00 96.62 181 GLY A CA 1
ATOM 1474 C C . GLY A 1 181 ? 5.677 -6.378 -9.564 1.00 96.62 181 GLY A C 1
ATOM 1475 O O . GLY A 1 181 ? 5.444 -6.524 -8.366 1.00 96.62 181 GLY A O 1
ATOM 1476 N N . ALA A 1 182 ? 6.824 -6.747 -10.137 1.00 96.56 182 ALA A N 1
ATOM 1477 C CA . ALA A 1 182 ? 7.928 -7.348 -9.402 1.00 96.56 182 ALA A CA 1
ATOM 1478 C C . ALA A 1 182 ? 8.332 -6.473 -8.198 1.00 96.56 182 ALA A C 1
ATOM 1480 O O . ALA A 1 182 ? 8.344 -6.954 -7.066 1.00 96.56 182 ALA A O 1
ATOM 1481 N N . ILE A 1 183 ? 8.567 -5.174 -8.425 1.00 96.94 183 ILE A N 1
ATOM 1482 C CA . ILE A 1 183 ? 8.976 -4.199 -7.394 1.00 96.94 183 ILE A CA 1
ATOM 1483 C C . ILE A 1 183 ? 7.896 -4.026 -6.310 1.00 96.94 183 ILE A C 1
ATOM 1485 O O . ILE A 1 183 ? 8.192 -3.911 -5.122 1.00 96.94 183 ILE A O 1
ATOM 1489 N N . ILE A 1 184 ? 6.625 -4.007 -6.713 1.00 97.50 184 ILE A N 1
ATOM 1490 C CA . ILE A 1 184 ? 5.476 -3.753 -5.836 1.00 97.50 184 ILE A CA 1
ATOM 1491 C C . ILE A 1 184 ? 5.208 -4.922 -4.873 1.00 97.50 184 ILE A C 1
ATOM 1493 O O . ILE A 1 184 ? 4.690 -4.690 -3.778 1.00 97.50 184 ILE A O 1
ATOM 1497 N N . ASN A 1 185 ? 5.521 -6.165 -5.257 1.00 95.56 185 ASN A N 1
ATOM 1498 C CA . ASN A 1 185 ? 5.069 -7.380 -4.562 1.00 95.56 185 ASN A CA 1
ATOM 1499 C C . ASN A 1 185 ? 5.335 -7.367 -3.049 1.00 95.56 185 ASN A C 1
ATOM 1501 O O . ASN A 1 185 ? 4.423 -7.646 -2.270 1.00 95.56 185 ASN A O 1
ATOM 1505 N N . ALA A 1 186 ? 6.532 -6.954 -2.621 1.00 95.31 186 ALA A N 1
ATOM 1506 C CA . ALA A 1 186 ? 6.876 -6.872 -1.200 1.00 95.31 186 ALA A CA 1
ATOM 1507 C C . ALA A 1 186 ? 5.972 -5.895 -0.422 1.00 95.31 186 ALA A C 1
ATOM 1509 O O . ALA A 1 186 ? 5.576 -6.172 0.712 1.00 95.31 186 ALA A O 1
ATOM 1510 N N . GLY A 1 187 ? 5.612 -4.764 -1.035 1.00 97.19 187 GLY A N 1
ATOM 1511 C CA . GLY A 1 187 ? 4.663 -3.809 -0.464 1.00 97.19 187 GLY A CA 1
ATOM 1512 C C . GLY A 1 187 ? 3.225 -4.318 -0.485 1.00 97.19 187 GLY A C 1
ATOM 1513 O O . GLY A 1 187 ? 2.497 -4.118 0.486 1.00 97.19 187 GLY A O 1
ATOM 1514 N N . LEU A 1 188 ? 2.816 -5.013 -1.552 1.00 97.12 188 LEU A N 1
ATOM 1515 C CA . LEU A 1 188 ? 1.488 -5.628 -1.657 1.00 97.12 188 LEU A CA 1
ATOM 1516 C C . LEU A 1 188 ? 1.262 -6.705 -0.595 1.00 97.12 188 LEU A C 1
ATOM 1518 O O . LEU A 1 188 ? 0.172 -6.776 -0.029 1.00 97.12 188 LEU A O 1
ATOM 1522 N N . ASP A 1 189 ? 2.262 -7.534 -0.310 1.00 96.44 189 ASP A N 1
ATOM 1523 C CA . ASP A 1 189 ? 2.156 -8.567 0.721 1.00 96.44 189 ASP A CA 1
ATOM 1524 C C . ASP A 1 189 ? 2.002 -7.953 2.112 1.00 96.44 189 ASP A C 1
ATOM 1526 O O . ASP A 1 189 ? 1.138 -8.378 2.884 1.00 96.44 189 ASP A O 1
ATOM 1530 N N . GLN A 1 190 ? 2.747 -6.883 2.396 1.00 96.69 190 GLN A N 1
ATOM 1531 C CA . GLN A 1 190 ? 2.590 -6.127 3.635 1.00 96.69 190 GLN A CA 1
ATOM 1532 C C . GLN A 1 190 ? 1.223 -5.432 3.718 1.00 96.69 190 GLN A C 1
ATOM 1534 O O . GLN A 1 190 ? 0.583 -5.437 4.773 1.00 96.69 190 GLN A O 1
ATOM 1539 N N . ALA A 1 191 ? 0.732 -4.880 2.606 1.00 97.00 191 ALA A N 1
ATOM 1540 C CA . ALA A 1 191 ? -0.581 -4.251 2.547 1.00 97.00 191 ALA A CA 1
ATOM 1541 C C . ALA A 1 191 ? -1.705 -5.264 2.811 1.00 97.00 191 ALA A C 1
ATOM 1543 O O . ALA A 1 191 ? -2.599 -4.994 3.606 1.00 97.00 191 ALA A O 1
ATOM 1544 N N . LYS A 1 192 ? -1.644 -6.470 2.238 1.00 96.19 192 LYS A N 1
ATOM 1545 C CA . LYS A 1 192 ? -2.647 -7.520 2.497 1.00 96.19 192 LYS A CA 1
ATOM 1546 C C . 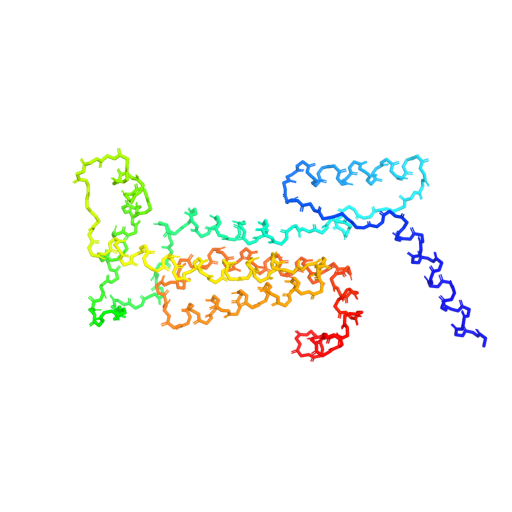LYS A 1 192 ? -2.714 -7.911 3.976 1.00 96.19 192 LYS A C 1
ATOM 1548 O O . LYS A 1 192 ? -3.815 -8.082 4.493 1.00 96.19 192 LYS A O 1
ATOM 1553 N N . GLN A 1 193 ? -1.573 -8.010 4.665 1.00 94.69 193 GLN A N 1
ATOM 1554 C CA . GLN A 1 193 ? -1.542 -8.307 6.105 1.00 94.69 193 GLN A CA 1
ATOM 1555 C C . GLN A 1 193 ? -2.260 -7.224 6.919 1.00 94.69 193 GLN A C 1
ATOM 1557 O O . GLN A 1 193 ? -3.090 -7.532 7.774 1.00 94.69 193 GLN A O 1
ATOM 1562 N N . TYR A 1 194 ? -1.991 -5.951 6.621 1.00 93.94 194 TYR A N 1
ATOM 1563 C CA . TYR A 1 194 ? -2.666 -4.846 7.298 1.00 93.94 194 TYR A CA 1
ATOM 1564 C C . TYR A 1 194 ? -4.150 -4.754 6.950 1.00 93.94 194 TYR A C 1
ATOM 1566 O O . TYR A 1 194 ? -4.951 -4.465 7.834 1.00 93.94 194 TYR A O 1
ATOM 1574 N N . TYR A 1 195 ? -4.538 -5.042 5.708 1.00 93.56 195 TYR A N 1
ATOM 1575 C CA . TYR A 1 195 ? -5.945 -5.085 5.312 1.00 93.56 195 TYR A CA 1
ATOM 1576 C C . TYR A 1 195 ? -6.713 -6.161 6.093 1.00 93.56 195 TYR A C 1
ATOM 1578 O O . TYR A 1 195 ? -7.786 -5.890 6.626 1.00 93.56 195 TYR A O 1
ATOM 1586 N N . GLN A 1 196 ? -6.128 -7.353 6.256 1.00 91.88 196 GLN A N 1
ATOM 1587 C CA . GLN A 1 196 ? -6.694 -8.406 7.106 1.00 91.88 196 GLN A CA 1
ATOM 1588 C C . GLN A 1 196 ? -6.815 -7.951 8.564 1.00 91.88 196 GLN A C 1
ATOM 1590 O O . GLN A 1 196 ? -7.867 -8.122 9.174 1.00 91.88 196 GLN A O 1
ATOM 1595 N N . GLN A 1 197 ? -5.776 -7.315 9.114 1.00 90.25 197 GLN A N 1
ATOM 1596 C CA . GLN A 1 197 ? -5.816 -6.774 10.473 1.00 90.25 197 GLN A CA 1
ATOM 1597 C C . GLN A 1 197 ? -6.934 -5.734 10.649 1.00 90.25 197 GLN A C 1
ATOM 1599 O O . GLN A 1 197 ? -7.655 -5.791 11.642 1.00 90.25 197 GLN A O 1
ATOM 1604 N N . MET A 1 198 ? -7.109 -4.818 9.691 1.00 90.19 198 MET A N 1
ATOM 1605 C CA . MET A 1 198 ? -8.204 -3.841 9.711 1.00 90.19 198 MET A CA 1
ATOM 1606 C C . MET A 1 198 ? -9.579 -4.522 9.693 1.00 90.19 198 MET A C 1
ATOM 1608 O O . MET A 1 198 ? -10.471 -4.086 10.413 1.00 90.19 198 MET A O 1
ATOM 1612 N N . GLY A 1 199 ? -9.744 -5.603 8.922 1.00 85.88 199 GLY A N 1
ATOM 1613 C CA . GLY A 1 199 ? -10.993 -6.371 8.861 1.00 85.88 199 GLY A CA 1
ATOM 1614 C C . GLY A 1 199 ? -11.345 -7.115 10.155 1.00 85.88 199 GLY A C 1
ATOM 1615 O O . GLY A 1 199 ? -12.514 -7.399 10.402 1.00 85.88 199 GLY A O 1
ATOM 1616 N N . HIS A 1 200 ? -10.360 -7.407 11.008 1.00 86.44 200 HIS A N 1
ATOM 1617 C CA . HIS A 1 200 ? -10.592 -8.016 12.322 1.00 86.44 200 HIS A CA 1
ATOM 1618 C C . HIS A 1 200 ? -10.959 -7.005 13.416 1.00 86.44 200 HIS A C 1
ATOM 1620 O O . HIS A 1 200 ? -11.427 -7.421 14.473 1.00 86.44 200 HIS A O 1
ATOM 1626 N N . MET A 1 201 ? -10.762 -5.707 13.171 1.00 89.44 201 MET A N 1
ATOM 1627 C CA . MET A 1 201 ? -11.027 -4.644 14.138 1.00 89.44 201 MET A CA 1
ATOM 1628 C C . MET A 1 201 ? -12.461 -4.124 14.001 1.00 89.44 201 MET A C 1
ATOM 1630 O O . MET A 1 201 ? -12.830 -3.493 13.006 1.00 89.44 201 MET A O 1
ATOM 1634 N N . THR A 1 202 ? -13.261 -4.308 15.047 1.00 88.75 202 THR A N 1
ATOM 1635 C CA . THR A 1 202 ? -14.678 -3.905 15.106 1.00 88.75 202 THR A CA 1
ATOM 1636 C C . THR A 1 202 ? -14.845 -2.404 14.898 1.00 88.75 202 THR A C 1
ATOM 1638 O O . THR A 1 202 ? -15.842 -1.961 14.324 1.00 88.75 202 THR A O 1
ATOM 1641 N N . ALA A 1 203 ? -13.859 -1.611 15.325 1.00 89.12 203 ALA A N 1
ATOM 1642 C CA . ALA A 1 203 ? -13.851 -0.166 15.153 1.00 89.12 203 ALA A CA 1
ATOM 1643 C C . ALA A 1 203 ? -14.082 0.256 13.697 1.00 89.12 203 ALA A C 1
ATOM 1645 O O . ALA A 1 203 ? -14.953 1.092 13.461 1.00 89.12 203 ALA A O 1
ATOM 1646 N N . TYR A 1 204 ? -13.361 -0.340 12.735 1.00 89.75 204 TYR A N 1
ATOM 1647 C CA . TYR A 1 204 ? -13.506 -0.022 11.309 1.00 89.75 204 TYR A CA 1
ATOM 1648 C C . TYR A 1 204 ? -14.904 -0.377 10.799 1.00 89.75 204 TYR A C 1
ATOM 1650 O O . TYR A 1 204 ? -15.554 0.451 10.160 1.00 89.75 204 TYR A O 1
ATOM 1658 N N . CYS A 1 205 ? -15.408 -1.559 11.162 1.00 84.69 205 CYS A N 1
ATOM 1659 C CA . CYS A 1 205 ? -16.747 -2.015 10.795 1.00 84.69 205 CYS A CA 1
ATOM 1660 C C . CYS A 1 205 ? -17.830 -1.047 11.293 1.00 84.69 205 CYS A C 1
ATOM 1662 O O . CYS A 1 205 ? -18.710 -0.642 10.533 1.00 84.69 205 CYS A O 1
ATOM 1664 N N . ILE A 1 206 ? -17.749 -0.635 12.563 1.00 85.31 206 ILE A N 1
ATOM 1665 C CA . ILE A 1 206 ? -18.724 0.272 13.178 1.00 85.31 206 ILE A CA 1
ATOM 1666 C C . ILE A 1 206 ? -18.684 1.645 12.508 1.00 85.31 206 ILE A C 1
ATOM 1668 O O . ILE A 1 206 ? -19.737 2.175 12.158 1.00 85.31 206 ILE A O 1
ATOM 1672 N N . VAL A 1 207 ? -17.501 2.240 12.316 1.00 87.56 207 VAL A N 1
ATOM 1673 C CA . VAL A 1 207 ? -17.426 3.585 11.721 1.00 87.56 207 VAL A CA 1
ATOM 1674 C C . VAL A 1 207 ? -17.887 3.592 10.267 1.00 87.56 207 VAL A C 1
ATOM 1676 O O . VAL A 1 207 ? -18.542 4.547 9.861 1.00 87.56 207 VAL A O 1
ATOM 1679 N N . MET A 1 208 ? -17.606 2.537 9.497 1.00 87.00 208 MET A N 1
ATOM 1680 C CA . MET A 1 208 ? -18.097 2.396 8.123 1.00 87.00 208 MET A CA 1
ATOM 1681 C C . MET A 1 208 ? -19.617 2.241 8.080 1.00 87.00 208 MET A C 1
ATOM 1683 O O . MET A 1 208 ? -20.272 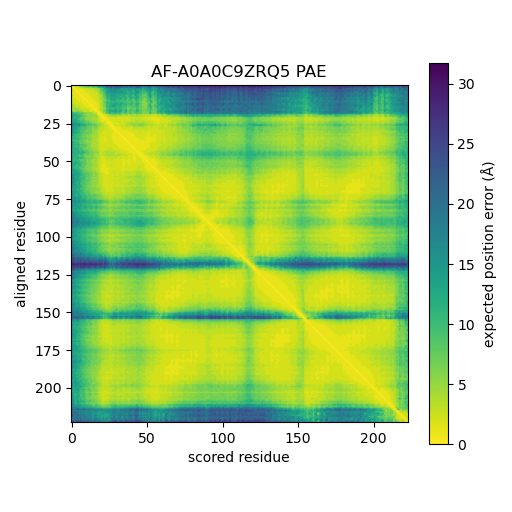2.889 7.270 1.00 87.00 208 MET A O 1
ATOM 1687 N N . PHE A 1 209 ? -20.184 1.446 8.990 1.00 83.19 209 PHE A N 1
ATOM 1688 C CA . PHE A 1 209 ? -21.630 1.261 9.093 1.00 83.19 209 PHE A CA 1
ATOM 1689 C C . PHE A 1 209 ? -22.368 2.557 9.465 1.00 83.19 209 PHE A C 1
ATOM 1691 O O . PHE A 1 209 ? -23.431 2.849 8.916 1.00 83.19 209 PHE A O 1
ATOM 1698 N N . VAL A 1 210 ? -21.811 3.337 10.398 1.00 84.31 210 VAL A N 1
ATOM 1699 C CA . VAL A 1 210 ? -22.404 4.599 10.872 1.00 84.31 210 VAL A CA 1
ATOM 1700 C C . VAL A 1 210 ? -22.230 5.735 9.856 1.00 84.31 210 VAL A C 1
ATOM 1702 O O . VAL A 1 210 ? -23.007 6.691 9.876 1.00 84.31 210 VAL A O 1
ATOM 1705 N N . ASP A 1 211 ? -21.247 5.649 8.958 1.00 83.69 211 ASP A N 1
ATOM 1706 C CA . ASP A 1 211 ? -21.039 6.642 7.908 1.00 83.69 211 ASP A CA 1
ATOM 1707 C C . ASP A 1 211 ? -22.158 6.557 6.850 1.00 83.69 211 ASP A C 1
ATOM 1709 O O . ASP A 1 211 ? -22.230 5.578 6.106 1.00 83.69 211 ASP A O 1
ATOM 1713 N N . PRO A 1 212 ? -23.020 7.582 6.712 1.00 81.06 212 PRO A N 1
ATOM 1714 C CA . PRO A 1 212 ? -24.142 7.543 5.776 1.00 81.06 212 PRO A CA 1
ATOM 1715 C C . PRO A 1 212 ? -23.711 7.536 4.301 1.00 81.06 212 PRO A C 1
ATOM 1717 O O . PRO A 1 212 ? -24.541 7.265 3.436 1.00 81.06 212 PRO A O 1
ATOM 1720 N N . THR A 1 213 ? -22.447 7.849 3.995 1.00 80.19 213 THR A N 1
ATOM 1721 C CA . THR A 1 213 ? -21.906 7.811 2.628 1.00 80.19 213 THR A CA 1
ATOM 1722 C C . THR A 1 213 ? -21.444 6.416 2.202 1.00 80.19 213 THR A C 1
ATOM 1724 O O . THR A 1 213 ? -21.283 6.180 1.007 1.00 80.19 213 THR A O 1
ATOM 1727 N N . ILE A 1 214 ? -21.262 5.499 3.159 1.00 75.19 214 ILE A N 1
ATOM 1728 C CA . ILE A 1 214 ? -20.776 4.127 2.947 1.00 75.19 214 ILE A CA 1
ATOM 1729 C C . ILE A 1 214 ? -21.859 3.122 3.371 1.00 75.19 214 ILE A C 1
ATOM 1731 O O . ILE A 1 214 ? -22.289 2.283 2.574 1.00 75.19 214 ILE A O 1
ATOM 1735 N N . CYS A 1 215 ? -22.353 3.250 4.607 1.00 67.81 215 CYS A N 1
ATOM 1736 C CA . CYS A 1 215 ? -23.383 2.415 5.222 1.00 67.81 215 CYS A CA 1
ATOM 1737 C C . CYS A 1 215 ? -23.110 0.911 4.992 1.00 67.81 215 CYS A C 1
ATOM 1739 O O . CYS A 1 215 ? -21.988 0.451 5.187 1.00 67.81 215 CYS A O 1
ATOM 1741 N N . LEU A 1 216 ? -24.115 0.136 4.568 1.00 65.81 216 LEU A N 1
ATOM 1742 C CA . LEU A 1 216 ? -23.966 -1.287 4.234 1.00 65.81 216 LEU A CA 1
ATOM 1743 C C . LEU A 1 216 ? -23.458 -1.541 2.813 1.00 65.81 216 LEU A C 1
ATOM 1745 O O . LEU A 1 216 ? -22.987 -2.637 2.538 1.00 65.81 216 LEU A O 1
ATOM 1749 N N . THR A 1 217 ? -23.493 -0.546 1.919 1.00 69.00 217 THR A N 1
ATOM 1750 C CA . THR A 1 217 ? -23.186 -0.785 0.497 1.00 69.00 217 THR A CA 1
ATOM 1751 C C . THR A 1 217 ? -21.768 -1.296 0.269 1.00 69.00 217 THR A C 1
ATOM 1753 O O . THR A 1 217 ? -21.551 -2.087 -0.643 1.00 69.00 217 THR A O 1
ATOM 1756 N N . TRP A 1 218 ? -20.806 -0.894 1.105 1.00 64.69 218 TRP A N 1
ATOM 1757 C CA . TRP A 1 218 ? -19.441 -1.407 1.004 1.00 64.69 218 TRP A CA 1
ATOM 1758 C C . TRP A 1 218 ? -19.316 -2.846 1.493 1.00 64.69 218 TRP A C 1
ATOM 1760 O O . TRP A 1 218 ? -18.679 -3.647 0.813 1.00 64.69 218 TRP A O 1
ATOM 1770 N N . VAL A 1 219 ? -19.949 -3.157 2.630 1.00 63.38 219 VAL A N 1
ATOM 1771 C CA . VAL A 1 219 ? -19.986 -4.510 3.201 1.00 63.38 219 VAL A CA 1
ATOM 1772 C C . VAL A 1 219 ? -20.642 -5.452 2.196 1.00 63.38 219 VAL A C 1
ATOM 1774 O O . VAL A 1 219 ? -19.988 -6.379 1.754 1.00 63.38 219 VAL A O 1
ATOM 1777 N N . ASP A 1 220 ? -21.840 -5.129 1.704 1.00 65.75 220 ASP A N 1
ATOM 1778 C CA . ASP A 1 220 ? -22.576 -5.959 0.738 1.00 65.75 220 ASP A CA 1
ATOM 1779 C C . ASP A 1 220 ? -21.809 -6.213 -0.577 1.00 65.75 220 ASP A C 1
ATOM 1781 O O . ASP A 1 220 ? -22.056 -7.209 -1.258 1.00 65.75 220 ASP A O 1
ATOM 1785 N N . CYS A 1 221 ? -20.907 -5.306 -0.974 1.00 66.62 221 CYS A N 1
ATOM 1786 C CA . CYS A 1 221 ? -20.128 -5.443 -2.208 1.00 66.62 221 CYS A CA 1
ATOM 1787 C C . CYS A 1 221 ? -18.808 -6.208 -2.033 1.00 66.62 221 CYS A C 1
ATOM 1789 O O . CYS A 1 221 ? -18.314 -6.754 -3.021 1.00 66.62 221 CYS A O 1
ATOM 1791 N N . HIS A 1 222 ? -18.217 -6.219 -0.833 1.00 63.91 222 HIS A N 1
ATOM 1792 C CA . HIS A 1 222 ? -16.828 -6.661 -0.644 1.00 63.91 222 HIS A CA 1
ATOM 1793 C C . HIS A 1 222 ? -16.636 -7.716 0.458 1.00 63.91 222 HIS A C 1
ATOM 1795 O O . HIS A 1 222 ? -15.612 -8.400 0.416 1.00 63.91 222 HIS A O 1
ATOM 1801 N N . TRP A 1 223 ? -17.575 -7.879 1.402 1.00 56.81 223 TRP A N 1
ATOM 1802 C CA . TRP A 1 223 ? -17.497 -8.784 2.566 1.00 56.81 223 TRP A CA 1
ATOM 1803 C C . TRP A 1 223 ? -18.707 -9.725 2.652 1.00 56.81 223 TRP A C 1
ATOM 1805 O O . TRP A 1 223 ? -18.489 -10.902 3.018 1.00 56.81 223 TRP A O 1
#

Solvent-accessible surface area (backbone atoms only — not comparable to full-atom values): 12397 Å² total; per-residue (Å²): 108,70,66,61,51,54,51,51,53,49,52,52,52,49,52,60,66,48,66,85,56,71,44,78,38,61,85,49,69,68,50,58,50,48,34,47,51,49,27,52,48,35,37,75,78,67,70,39,76,58,58,46,65,70,31,46,42,68,31,65,66,51,54,51,50,51,21,49,47,41,20,74,75,36,45,66,75,46,69,55,83,91,34,63,69,56,52,67,49,98,86,70,46,81,43,48,43,68,62,46,53,53,30,40,63,66,36,42,66,61,50,54,56,44,36,78,76,41,92,83,63,78,81,51,76,52,28,46,48,54,53,51,50,51,48,60,63,51,45,51,54,48,51,44,43,49,58,66,67,69,49,94,57,93,58,66,44,49,48,60,61,47,51,48,50,40,53,52,50,50,53,51,43,24,71,77,37,43,69,56,23,36,37,43,44,55,18,51,55,48,42,51,54,50,53,53,54,50,73,71,25,64,64,46,56,51,40,23,46,70,33,86,92,47,29,61,63,54,48,80,73,76,110

Sequence (223 aa):
ELILEAWRDYFRILKQDLAVGHFTMDNAANNTASMKKLSDTLWQEHEIKFDPIEHQIPCFPHILNICINHILCTYMNTDFADVPSTWTNALGEVMHKEDYIEAIAWDPILIYWNIIHLSGLRLTVLEWEVLQDLKVVLEIPHEAQQCMSSESRPILSKAVPAFEMVILRWQALAKHAPHCGAIINAGLDQAKQYYQQMGHMTAYCIVMFVDPTICLTWVDCHW

InterPro domains:
  IPR012337 Ribonuclease H-like superfamily [SSF53098] (18-218)

Organism: NCBI:txid765257

Foldseek 3Di:
DVVVVVVVVVVVVVCLQCVPAADEDAPDPVLLVVLVVVQVCCCVPPVRHYDSLLRYHHHLLNLLVVLLVLLVVCVLPFDCPVPDQWDADPVRDIDGPVVLNVLSVVPLVVQVVCCVVPPDGDRDPSSVRVVVLSCVLSVLVVVLVCVCVVDPDNQLLCSLVSLVSSLVVLVVCCVVHVSSVRSSVSSSVSSVVVSVSCVVHVVNVVSNCPPPVRHCVVVVVPD

pLDDT: mean 89.09, std 9.31, range [56.81, 98.31]

Nearest PDB structures (foldseek):
  2yfb-assembly1_A  TM=3.441E-01  e=7.071E-01  Pseudomonas putida KT2440
  6q58-assembly1_A  TM=2.998E-01  e=6.079E+00  Streptomyces lividans 1326

Radius of gyration: 22.76 Å; Cα contacts (8 Å, |Δi|>4): 205; chains: 1; bounding box: 70×33×67 Å

Mean predicted aligned error: 6.85 Å

Secondary structure (DSSP, 8-state):
-HHHHHHHHHHHHHHHHTSS--EEE---HHHHHHHHHHHHHHHHHH-----TTTTEEEPHHHHHHHHHHHHHHHGGG---TTS-SEEE-TTSPEEEHHHHHHHHHT-HHHHHHHHHHSTT----HHHHHHHHHHHHHHHHHHHHHHHHHS-SS--GGGHHHHHHHHHHHHHHHHHH-HHHHHHHHHHHHHHHHHHHHHHH-HHHHHHHHH-TTTTTHHHHHH-